Protein AF-A0A3B1BCI6-F1 (afdb_monomer_lite)

Sequence (266 aa):
MNLKKIVDLTNRVAYFSVALLAYWVFVFVVITVFDLKVFRENITQAFYMSILGIFALLGGAIILNIMLNMTRISGCMEAKESSNTATHGTKKRNIVLAIGIFPVIVALLFLGDYASSLKKKEHLVGAAEYLASENKESIKLLINYEFEETYIEKTADVLKILTQVEKKFPDIRVVVQDSVGDNNVFLFFGKWHNSKDEKIFKKEDYIFPASQEDREYLKRVFSSSYSEIKFSAHDGKYELYFPIREHGRVIVLYLTDRQRYGKLGS

Structure (mmCIF, N/CA/C/O backbone):
data_AF-A0A3B1BCI6-F1
#
_entry.id   AF-A0A3B1BCI6-F1
#
loop_
_atom_site.group_PDB
_atom_site.id
_atom_site.type_symbol
_atom_site.label_atom_id
_atom_site.label_alt_id
_atom_site.label_comp_id
_atom_site.label_asym_id
_atom_site.label_entity_id
_atom_site.label_seq_id
_atom_site.pdbx_PDB_ins_code
_atom_site.Cartn_x
_atom_site.Cartn_y
_atom_site.Cartn_z
_atom_site.occupancy
_atom_site.B_iso_or_equiv
_atom_site.auth_seq_id
_atom_site.auth_comp_id
_atom_site.auth_asym_id
_atom_site.auth_atom_id
_atom_site.pdbx_PDB_model_num
ATOM 1 N N . MET A 1 1 ? 41.553 7.122 -39.143 1.00 62.09 1 MET A N 1
ATOM 2 C CA . MET A 1 1 ? 40.238 6.449 -38.997 1.00 62.09 1 MET A CA 1
ATOM 3 C C . MET A 1 1 ? 39.433 6.690 -40.271 1.00 62.09 1 MET A C 1
ATOM 5 O O . MET A 1 1 ? 39.485 7.796 -40.783 1.00 62.09 1 MET A O 1
ATOM 9 N N . ASN A 1 2 ? 38.773 5.680 -40.848 1.00 80.81 2 ASN A N 1
ATOM 10 C CA . ASN A 1 2 ? 38.085 5.828 -42.142 1.00 80.81 2 ASN A CA 1
ATOM 11 C C . ASN A 1 2 ? 36.796 6.656 -41.965 1.00 80.81 2 ASN A C 1
ATOM 13 O O . ASN A 1 2 ? 35.900 6.207 -41.253 1.00 80.81 2 ASN A O 1
ATOM 17 N N . LEU A 1 3 ? 36.705 7.829 -42.608 1.00 72.75 3 LEU A N 1
ATOM 18 C CA . LEU A 1 3 ? 35.584 8.779 -42.496 1.00 72.75 3 LEU A CA 1
ATOM 19 C C . LEU A 1 3 ? 34.218 8.099 -42.708 1.00 72.75 3 LEU A C 1
ATOM 21 O O . LEU A 1 3 ? 33.267 8.366 -41.980 1.00 72.75 3 LEU A O 1
ATOM 25 N N . LYS A 1 4 ? 34.151 7.133 -43.636 1.00 75.44 4 LYS A N 1
ATOM 26 C CA . LYS A 1 4 ? 32.948 6.338 -43.919 1.00 75.44 4 LYS A CA 1
ATOM 27 C C . LYS A 1 4 ? 32.490 5.519 -42.707 1.00 75.44 4 LYS A C 1
ATOM 29 O O . LYS A 1 4 ? 31.305 5.491 -42.402 1.00 75.44 4 LYS A O 1
ATOM 34 N N . LYS A 1 5 ? 33.429 4.912 -41.969 1.00 79.31 5 LYS A N 1
ATOM 35 C CA . LYS A 1 5 ? 33.119 4.138 -40.752 1.00 79.31 5 LYS A CA 1
ATOM 36 C C . LYS A 1 5 ? 32.582 5.025 -39.627 1.00 79.31 5 LYS A C 1
ATOM 38 O O . LYS A 1 5 ? 31.756 4.562 -38.849 1.00 79.31 5 LYS A O 1
ATOM 43 N N . ILE A 1 6 ? 33.046 6.274 -39.541 1.00 79.81 6 ILE A N 1
ATOM 44 C CA . ILE A 1 6 ? 32.567 7.239 -38.542 1.00 79.81 6 ILE A CA 1
ATOM 45 C C . ILE A 1 6 ? 31.127 7.638 -38.862 1.00 79.81 6 ILE A C 1
ATOM 47 O O . ILE A 1 6 ? 30.270 7.529 -37.996 1.00 79.81 6 ILE A O 1
ATOM 51 N N . VAL A 1 7 ? 30.842 7.994 -40.119 1.00 79.00 7 VAL A N 1
ATOM 52 C CA . VAL A 1 7 ? 29.483 8.334 -40.575 1.00 79.00 7 VAL A CA 1
ATOM 53 C C . VAL A 1 7 ? 28.509 7.172 -40.350 1.00 79.00 7 VAL A C 1
ATOM 55 O O . VAL A 1 7 ? 27.417 7.373 -39.818 1.00 79.00 7 VAL A O 1
ATOM 58 N N . ASP A 1 8 ? 28.908 5.939 -40.673 1.00 79.00 8 ASP A N 1
ATOM 59 C CA . ASP A 1 8 ? 28.076 4.752 -40.439 1.00 79.00 8 ASP A CA 1
ATOM 60 C C . ASP A 1 8 ? 27.797 4.516 -38.945 1.00 79.00 8 ASP A C 1
ATOM 62 O O . ASP A 1 8 ? 26.679 4.150 -38.572 1.00 79.00 8 ASP A O 1
ATOM 66 N N . LEU A 1 9 ? 28.792 4.731 -38.076 1.00 81.50 9 LEU A N 1
ATOM 67 C CA . LEU A 1 9 ? 28.632 4.612 -36.626 1.00 81.50 9 LEU A CA 1
ATOM 68 C C . LEU A 1 9 ? 27.685 5.687 -36.085 1.00 81.50 9 LEU A C 1
ATOM 70 O O . LEU A 1 9 ? 26.758 5.366 -35.346 1.00 81.50 9 LEU A O 1
ATOM 74 N N . THR A 1 10 ? 27.880 6.938 -36.494 1.00 82.44 10 THR A N 1
ATOM 75 C CA . THR A 1 10 ? 27.043 8.074 -36.106 1.00 82.44 10 THR A CA 1
ATOM 76 C C . THR A 1 10 ? 25.585 7.866 -36.517 1.00 82.44 10 THR A C 1
ATOM 78 O O . THR A 1 10 ? 24.683 8.063 -35.703 1.00 82.44 10 THR A O 1
ATOM 81 N N . ASN A 1 11 ? 25.345 7.379 -37.738 1.00 81.50 11 ASN A N 1
ATOM 82 C CA . ASN A 1 11 ? 24.007 7.018 -38.204 1.00 81.50 11 ASN A CA 1
ATOM 83 C C . ASN A 1 11 ? 23.377 5.921 -37.336 1.00 81.50 11 ASN A C 1
ATOM 85 O O . ASN A 1 11 ? 22.222 6.044 -36.937 1.00 81.50 11 ASN A O 1
ATOM 89 N N . ARG A 1 12 ? 24.127 4.863 -36.996 1.00 84.06 12 ARG A N 1
ATOM 90 C CA . ARG A 1 12 ? 23.629 3.807 -36.097 1.00 84.06 12 ARG A CA 1
ATOM 91 C C . ARG A 1 12 ? 23.265 4.365 -34.728 1.00 84.06 12 ARG A C 1
ATOM 93 O O . ARG A 1 12 ? 22.172 4.074 -34.256 1.00 84.06 12 ARG A O 1
ATOM 100 N N . VAL A 1 13 ? 24.141 5.164 -34.117 1.00 85.62 13 VAL A N 1
ATOM 101 C CA . VAL A 1 13 ? 23.885 5.796 -32.812 1.00 85.62 13 VAL A CA 1
ATOM 102 C C . VAL A 1 13 ? 22.606 6.627 -32.866 1.00 85.62 13 VAL A C 1
ATOM 104 O O . VAL A 1 13 ? 21.752 6.446 -32.007 1.00 85.62 13 VAL A O 1
ATOM 107 N N . ALA A 1 14 ? 22.411 7.441 -33.908 1.00 80.88 14 ALA A N 1
ATOM 108 C CA . ALA A 1 14 ? 21.184 8.216 -34.080 1.00 80.88 14 ALA A CA 1
ATOM 109 C C . ALA A 1 14 ? 19.930 7.321 -34.143 1.00 80.88 14 ALA A C 1
ATOM 111 O O . ALA A 1 14 ? 18.968 7.565 -33.415 1.00 80.88 14 ALA A O 1
ATOM 112 N N . TYR A 1 15 ? 19.947 6.246 -34.944 1.00 83.88 15 TYR A N 1
ATOM 113 C CA . TYR A 1 15 ? 18.827 5.296 -35.008 1.00 83.88 15 TYR A CA 1
ATOM 114 C C . TYR A 1 15 ? 18.555 4.612 -33.660 1.00 83.88 15 TYR A C 1
ATOM 116 O O . TYR A 1 15 ? 17.397 4.483 -33.261 1.00 83.88 15 TYR A O 1
ATOM 124 N N . PHE A 1 16 ? 19.604 4.200 -32.941 1.00 86.88 16 PHE A N 1
ATOM 125 C CA . PHE A 1 16 ? 19.470 3.605 -31.611 1.00 86.88 16 PHE A CA 1
ATOM 126 C C . PHE A 1 16 ? 18.905 4.598 -30.592 1.00 86.88 16 PHE A C 1
ATOM 128 O O . PHE A 1 16 ? 18.028 4.217 -29.823 1.00 86.88 16 PHE A O 1
ATOM 135 N N . SER A 1 17 ? 19.341 5.861 -30.604 1.00 85.62 17 SER A N 1
ATOM 136 C CA . SER A 1 17 ? 18.819 6.907 -29.716 1.00 85.62 17 SER A CA 1
ATOM 137 C C . SER A 1 17 ? 17.330 7.170 -29.947 1.00 85.62 17 SER A C 1
ATOM 139 O O . SER A 1 17 ? 16.579 7.262 -28.979 1.00 85.62 17 SER A O 1
ATOM 141 N N . VAL A 1 18 ? 16.878 7.225 -31.207 1.00 85.81 18 VAL A N 1
ATOM 142 C CA . VAL A 1 18 ? 15.446 7.370 -31.532 1.00 85.81 18 VAL A CA 1
ATOM 143 C C . VAL A 1 18 ? 14.642 6.164 -31.039 1.00 85.81 18 VAL A C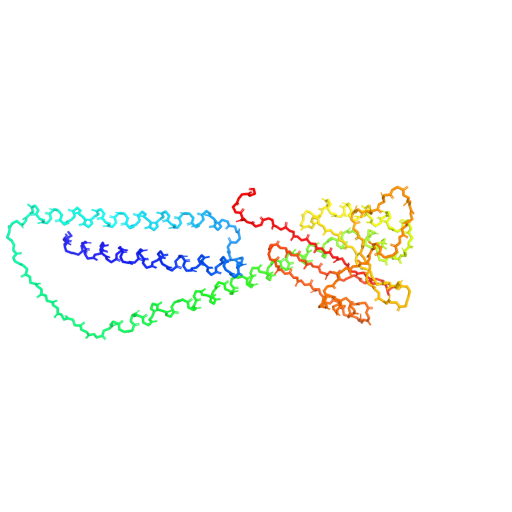 1
ATOM 145 O O . VAL A 1 18 ? 13.596 6.336 -30.416 1.00 85.81 18 VAL A O 1
ATOM 148 N N . ALA A 1 19 ? 15.132 4.943 -31.273 1.00 87.31 19 ALA A N 1
ATOM 149 C CA . ALA A 1 19 ? 14.469 3.734 -30.790 1.00 87.31 19 ALA A CA 1
ATOM 150 C C . ALA A 1 19 ? 14.403 3.692 -29.254 1.00 87.31 19 ALA A C 1
ATOM 152 O O . ALA A 1 19 ? 13.356 3.378 -28.693 1.00 87.31 19 ALA A O 1
ATOM 153 N N . LEU A 1 20 ? 15.494 4.051 -28.571 1.00 88.75 20 LEU A N 1
ATOM 154 C CA . LEU A 1 20 ? 15.559 4.110 -27.112 1.00 88.75 20 LEU A CA 1
ATOM 155 C C . LEU A 1 20 ? 14.560 5.128 -26.550 1.00 88.75 20 LEU A C 1
ATOM 157 O O . LEU A 1 20 ? 13.871 4.816 -25.583 1.00 88.75 20 LEU A O 1
ATOM 161 N N . LEU A 1 21 ? 14.421 6.296 -27.188 1.00 88.50 21 LEU A N 1
ATOM 162 C CA . LEU A 1 21 ? 13.408 7.290 -26.827 1.00 88.50 21 LEU A CA 1
ATOM 163 C C . LEU A 1 21 ? 11.993 6.717 -26.955 1.00 88.50 21 LEU A C 1
ATOM 165 O O . LEU A 1 21 ? 11.185 6.891 -26.048 1.00 88.50 21 LEU A O 1
ATOM 169 N N . ALA A 1 22 ? 11.701 5.991 -28.038 1.00 88.00 22 ALA A N 1
ATOM 170 C CA . ALA A 1 22 ? 10.397 5.358 -28.231 1.00 88.00 22 ALA A CA 1
ATOM 171 C C . ALA A 1 22 ? 10.087 4.309 -27.145 1.00 88.00 22 ALA A C 1
ATOM 173 O O . ALA A 1 22 ? 8.991 4.323 -26.581 1.00 88.00 22 ALA A O 1
ATOM 174 N N . TYR A 1 23 ? 11.049 3.443 -26.797 1.00 90.00 23 TYR A N 1
ATOM 175 C CA . TYR A 1 23 ? 10.886 2.499 -25.680 1.00 90.00 23 TYR A CA 1
ATOM 176 C C . TYR A 1 23 ? 10.713 3.214 -24.344 1.00 90.00 23 TYR A C 1
ATOM 178 O O . TYR A 1 23 ? 9.911 2.783 -23.521 1.00 90.00 23 TYR A O 1
ATOM 186 N N . TRP A 1 24 ? 11.438 4.309 -24.123 1.00 87.12 24 TRP A N 1
ATOM 187 C CA . TRP A 1 24 ? 11.336 5.071 -22.886 1.00 87.12 24 TRP A CA 1
ATOM 188 C C . TRP A 1 24 ? 9.967 5.736 -22.728 1.00 87.12 24 TRP A C 1
ATOM 190 O O . TRP A 1 24 ? 9.347 5.631 -21.672 1.00 87.12 24 TRP A O 1
ATOM 200 N N . VAL A 1 25 ? 9.449 6.349 -23.799 1.00 87.38 25 VAL A N 1
ATOM 201 C CA . VAL A 1 25 ? 8.080 6.887 -23.835 1.00 87.38 25 VAL A CA 1
ATOM 202 C C . VAL A 1 25 ? 7.066 5.777 -23.561 1.00 87.38 25 VAL A C 1
ATOM 204 O O . VAL A 1 25 ? 6.153 5.973 -22.765 1.00 87.38 25 VAL A O 1
ATOM 207 N N . PHE A 1 26 ? 7.246 4.594 -24.152 1.00 90.81 26 PHE A N 1
ATOM 208 C CA . PHE A 1 26 ? 6.383 3.448 -23.878 1.00 90.81 26 PHE A CA 1
ATOM 209 C C . PHE A 1 26 ? 6.415 3.023 -22.401 1.00 90.81 26 PHE A C 1
ATOM 211 O O . PHE A 1 26 ? 5.356 2.884 -21.794 1.00 90.81 26 PHE A O 1
ATOM 218 N N . VAL A 1 27 ? 7.603 2.871 -21.803 1.00 89.38 27 VAL A N 1
ATOM 219 C CA . VAL A 1 27 ? 7.766 2.573 -20.367 1.00 89.38 27 VAL A CA 1
ATOM 220 C C . VAL A 1 27 ? 7.025 3.602 -19.515 1.00 89.38 27 VAL A C 1
ATOM 222 O O . VAL A 1 27 ? 6.268 3.227 -18.624 1.00 89.38 27 VAL A O 1
ATOM 225 N N . PHE A 1 28 ? 7.194 4.890 -19.817 1.00 84.50 28 PHE A N 1
ATOM 226 C CA . PHE A 1 28 ? 6.538 5.975 -19.093 1.00 84.50 28 PHE A CA 1
ATOM 227 C C . PHE A 1 28 ? 5.009 5.912 -19.194 1.00 84.50 28 PHE A C 1
ATOM 229 O O . PHE A 1 28 ? 4.318 6.064 -18.185 1.00 84.50 28 PHE A O 1
ATOM 236 N N . VAL A 1 29 ? 4.472 5.644 -20.389 1.00 88.12 29 VAL A N 1
ATOM 237 C CA . VAL A 1 29 ? 3.027 5.464 -20.594 1.00 88.12 29 VAL A CA 1
ATOM 238 C C . VAL A 1 29 ? 2.514 4.270 -19.794 1.00 88.12 29 VAL A C 1
ATOM 240 O O . VAL A 1 29 ? 1.517 4.412 -19.097 1.00 88.12 29 VAL A O 1
ATOM 243 N N . VAL A 1 30 ? 3.199 3.123 -19.830 1.00 90.06 30 VAL A N 1
ATOM 244 C CA . VAL A 1 30 ? 2.803 1.929 -19.061 1.00 90.06 30 VAL A CA 1
ATOM 245 C C . VAL A 1 30 ? 2.803 2.224 -17.561 1.00 90.06 30 VAL A C 1
ATOM 247 O O . VAL A 1 30 ? 1.813 1.953 -16.890 1.00 90.06 30 VAL A O 1
ATOM 250 N N . ILE A 1 31 ? 3.867 2.838 -17.040 1.00 84.44 31 ILE A N 1
ATOM 251 C CA . ILE A 1 31 ? 3.953 3.222 -15.625 1.00 84.44 31 ILE A CA 1
ATOM 252 C C . ILE A 1 31 ? 2.805 4.162 -15.238 1.00 84.44 31 ILE A C 1
ATOM 254 O O . ILE A 1 31 ? 2.189 3.965 -14.199 1.00 84.44 31 ILE A O 1
ATOM 258 N N . THR A 1 32 ? 2.492 5.152 -16.077 1.00 82.31 32 THR A N 1
ATOM 259 C CA . THR A 1 32 ? 1.468 6.166 -15.778 1.00 82.31 32 THR A CA 1
ATOM 260 C C . THR A 1 32 ? 0.046 5.612 -15.883 1.00 82.31 32 THR A C 1
ATOM 262 O O . THR A 1 32 ? -0.791 5.911 -15.040 1.00 82.31 32 THR A O 1
ATOM 265 N N . VAL A 1 33 ? -0.245 4.808 -16.911 1.00 87.12 33 VAL A N 1
ATOM 266 C CA . VAL A 1 33 ? -1.587 4.250 -17.154 1.00 87.12 33 VAL A CA 1
ATOM 267 C C . VAL A 1 33 ? -1.942 3.187 -16.120 1.00 87.12 33 VAL A C 1
ATOM 269 O O . VAL A 1 33 ? -3.085 3.132 -15.675 1.00 87.12 33 VAL A O 1
ATOM 272 N N . PHE A 1 34 ? -0.975 2.352 -15.735 1.00 85.31 34 PHE A N 1
ATOM 273 C CA . PHE A 1 34 ? -1.186 1.279 -14.763 1.00 85.31 34 PHE A CA 1
ATOM 274 C C . PHE A 1 34 ? -0.800 1.666 -13.326 1.00 85.31 34 PHE A C 1
ATOM 276 O O . PHE A 1 34 ? -0.870 0.815 -12.446 1.00 85.31 34 PHE A O 1
ATOM 283 N N . ASP A 1 35 ? -0.396 2.920 -13.087 1.00 77.50 35 ASP A N 1
ATOM 284 C CA . ASP A 1 35 ? 0.076 3.432 -11.788 1.00 77.50 35 ASP A CA 1
ATOM 285 C C . ASP A 1 35 ? 1.148 2.535 -11.129 1.00 77.50 35 ASP A C 1
ATOM 287 O O . ASP A 1 35 ? 1.133 2.268 -9.926 1.00 77.50 35 ASP A O 1
ATOM 291 N N . LEU A 1 36 ? 2.087 2.022 -11.937 1.00 82.00 36 LEU A N 1
ATOM 292 C CA . LEU A 1 36 ? 3.114 1.096 -11.457 1.00 82.00 36 LEU A CA 1
ATOM 293 C C . LEU A 1 36 ? 4.137 1.836 -10.594 1.00 82.00 36 LEU A C 1
ATOM 295 O O . LEU A 1 36 ? 4.754 2.812 -11.019 1.00 82.00 36 LEU A O 1
ATOM 299 N N . LYS A 1 37 ? 4.415 1.319 -9.401 1.00 74.94 37 LYS A N 1
ATOM 300 C CA . LYS A 1 37 ? 5.312 1.942 -8.418 1.00 74.94 37 LYS A CA 1
ATOM 301 C C . LYS A 1 37 ? 6.741 1.421 -8.531 1.00 74.94 37 LYS A C 1
ATOM 303 O O . LYS A 1 37 ? 7.422 1.203 -7.524 1.00 74.94 37 LYS A O 1
ATOM 308 N N . VAL A 1 38 ? 7.209 1.234 -9.761 1.00 70.25 38 VAL A N 1
ATOM 309 C CA . VAL A 1 38 ? 8.591 0.840 -10.052 1.00 70.25 38 VAL A CA 1
ATOM 310 C C . VAL A 1 38 ? 9.488 2.073 -9.903 1.00 70.25 38 VAL A C 1
ATOM 312 O O . VAL A 1 38 ? 9.207 3.108 -10.495 1.00 70.25 38 VAL A O 1
ATOM 315 N N . PHE A 1 39 ? 10.572 1.965 -9.127 1.00 62.69 39 PHE A N 1
ATOM 316 C CA . PHE A 1 39 ? 11.584 3.021 -8.924 1.00 62.69 39 PHE A CA 1
ATOM 317 C C . PHE A 1 39 ? 11.176 4.232 -8.062 1.00 62.69 39 PHE A C 1
ATOM 319 O O . PHE A 1 39 ? 11.662 5.324 -8.302 1.00 62.69 39 PHE A O 1
ATOM 326 N N . ARG A 1 40 ? 10.351 4.051 -7.018 1.00 62.22 40 ARG A N 1
ATOM 327 C CA . ARG A 1 40 ? 9.818 5.105 -6.110 1.00 62.22 40 ARG A CA 1
ATOM 328 C C . ARG A 1 40 ? 10.755 6.287 -5.780 1.00 62.22 40 ARG A C 1
ATOM 330 O O . ARG A 1 40 ? 10.280 7.414 -5.678 1.00 62.22 40 ARG A O 1
ATOM 337 N N . GLU A 1 41 ? 12.051 6.049 -5.597 1.00 58.12 41 GLU A N 1
ATOM 338 C CA . GLU A 1 41 ? 13.043 7.099 -5.358 1.00 58.12 41 GLU A CA 1
ATOM 339 C C . GLU A 1 41 ? 13.688 7.541 -6.678 1.00 58.12 41 GLU A C 1
ATOM 341 O O . GLU A 1 41 ? 14.284 6.745 -7.399 1.00 58.12 41 GLU A O 1
ATOM 346 N N . ASN A 1 42 ? 13.598 8.841 -6.972 1.00 62.81 42 ASN A N 1
ATOM 347 C CA . ASN A 1 42 ? 14.242 9.504 -8.109 1.00 62.81 42 ASN A CA 1
ATOM 348 C C . ASN A 1 42 ? 13.657 9.217 -9.508 1.00 62.81 42 ASN A C 1
ATOM 350 O O . ASN A 1 42 ? 14.322 9.576 -10.475 1.00 62.81 42 ASN A O 1
ATOM 354 N N . ILE A 1 43 ? 12.429 8.683 -9.666 1.00 68.88 43 ILE A N 1
ATOM 355 C CA . ILE A 1 43 ? 11.789 8.488 -10.999 1.00 68.88 43 ILE A CA 1
ATOM 356 C C . ILE A 1 43 ? 11.886 9.750 -11.836 1.00 68.88 43 ILE A C 1
ATOM 358 O O . ILE A 1 43 ? 12.424 9.726 -12.932 1.00 68.88 43 ILE A O 1
ATOM 362 N N . THR A 1 44 ? 11.395 10.863 -11.301 1.00 67.12 44 THR A N 1
ATOM 363 C CA . THR A 1 44 ? 11.330 12.134 -12.018 1.00 67.12 44 THR A CA 1
ATOM 364 C C . THR A 1 44 ? 12.722 12.623 -12.418 1.00 67.12 44 THR A C 1
ATOM 366 O O . THR A 1 44 ? 12.923 13.091 -13.534 1.00 67.12 44 THR A O 1
ATOM 369 N N . GLN A 1 45 ? 13.715 12.464 -11.539 1.00 71.88 45 GLN A N 1
ATOM 370 C CA . GLN A 1 45 ? 15.091 12.874 -11.818 1.00 71.88 45 GLN A CA 1
ATOM 371 C C . GLN A 1 45 ? 15.767 11.949 -12.835 1.00 71.88 45 GLN A C 1
ATOM 373 O O . GLN A 1 45 ? 16.346 12.434 -13.803 1.00 71.88 45 GLN A O 1
ATOM 378 N N . ALA A 1 46 ? 15.655 10.630 -12.667 1.00 74.25 46 ALA A N 1
ATOM 379 C CA . ALA A 1 46 ? 16.158 9.636 -13.612 1.00 74.25 46 ALA A CA 1
ATOM 380 C C . ALA A 1 46 ? 15.465 9.761 -14.979 1.00 74.25 46 ALA A C 1
ATOM 382 O O . ALA A 1 46 ? 16.099 9.606 -16.022 1.00 74.25 46 ALA A O 1
ATOM 383 N N . PHE A 1 47 ? 14.181 10.115 -14.989 1.00 73.94 47 PHE A N 1
ATOM 384 C CA . PHE A 1 47 ? 13.398 10.407 -16.183 1.00 73.94 47 PHE A CA 1
ATOM 385 C C . PH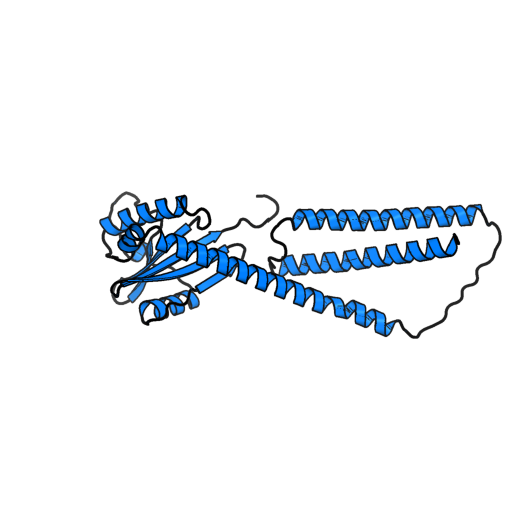E A 1 47 ? 13.932 11.638 -16.916 1.00 73.94 47 PHE A C 1
ATOM 387 O O . PHE A 1 47 ? 14.251 11.548 -18.099 1.00 73.94 47 PHE A O 1
ATOM 394 N N . TYR A 1 48 ? 14.118 12.767 -16.229 1.00 79.00 48 TYR A N 1
ATOM 395 C CA . TYR A 1 48 ? 14.680 13.956 -16.870 1.00 79.00 48 TYR A CA 1
ATOM 396 C C . TYR A 1 48 ? 16.130 13.742 -17.317 1.00 79.00 48 TYR A C 1
ATOM 398 O O . TYR A 1 48 ? 16.484 14.118 -18.432 1.00 79.00 48 TYR A O 1
ATOM 406 N N . MET A 1 49 ? 16.955 13.077 -16.504 1.00 83.38 49 MET A N 1
ATOM 407 C CA . MET A 1 49 ? 18.347 12.765 -16.846 1.00 83.38 49 MET A CA 1
ATOM 408 C C . MET A 1 49 ? 18.459 11.824 -18.049 1.00 83.38 49 MET A C 1
ATOM 410 O O . MET A 1 49 ? 19.302 12.046 -18.916 1.00 83.38 49 MET A O 1
ATOM 414 N N . SER A 1 50 ? 17.606 10.799 -18.143 1.00 83.25 50 SER A N 1
ATOM 415 C CA . SER A 1 50 ? 17.598 9.881 -19.290 1.00 83.25 50 SER A CA 1
ATOM 416 C C . SER A 1 50 ? 17.151 10.578 -20.572 1.00 83.25 50 SER A C 1
ATOM 418 O O . SER A 1 50 ? 17.810 10.422 -21.597 1.00 83.25 50 SER A O 1
ATOM 420 N N . ILE A 1 51 ? 16.109 11.414 -20.521 1.00 84.06 51 ILE A N 1
ATOM 421 C CA . ILE A 1 51 ? 15.669 12.213 -21.675 1.00 84.06 51 ILE A CA 1
ATOM 422 C C . ILE A 1 51 ? 16.776 13.166 -22.134 1.00 84.06 51 ILE A C 1
ATOM 424 O O . ILE A 1 51 ? 17.106 13.195 -23.321 1.00 84.06 51 ILE A O 1
ATOM 428 N N . LEU A 1 52 ? 17.387 13.908 -21.205 1.00 87.88 52 LEU A N 1
ATOM 429 C CA . LEU A 1 52 ? 18.501 14.809 -21.509 1.00 87.88 52 LEU A CA 1
ATOM 430 C C . LEU A 1 52 ? 19.690 14.054 -22.113 1.00 87.88 52 LEU A C 1
ATOM 432 O O . LEU A 1 52 ? 20.247 14.496 -23.116 1.00 87.88 52 LEU A O 1
ATOM 436 N N . GLY A 1 53 ? 20.046 12.894 -21.556 1.00 89.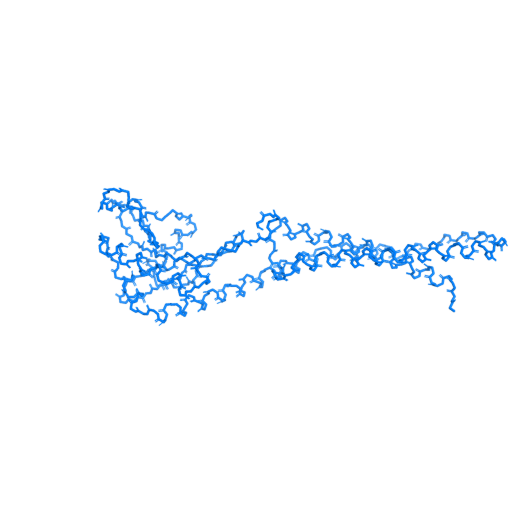00 53 GLY A N 1
ATOM 437 C CA . GLY A 1 53 ? 21.110 12.039 -22.080 1.00 89.00 53 GLY A CA 1
ATOM 438 C C . GLY A 1 53 ? 20.823 11.536 -23.498 1.00 89.00 53 GLY A C 1
ATOM 439 O O . GLY A 1 53 ? 21.700 11.591 -24.360 1.00 89.00 53 GLY A O 1
ATOM 440 N N . ILE A 1 54 ? 19.587 11.108 -23.776 1.00 88.56 54 ILE A N 1
ATOM 441 C CA . ILE A 1 54 ? 19.169 10.670 -25.115 1.00 88.56 54 ILE A CA 1
ATOM 442 C C . ILE A 1 54 ? 19.240 11.831 -26.115 1.00 88.56 54 ILE A C 1
ATOM 444 O O . ILE A 1 54 ? 19.762 11.648 -27.217 1.00 88.56 54 ILE A O 1
ATOM 448 N N . PHE A 1 55 ? 18.779 13.029 -25.740 1.00 87.81 55 PHE A N 1
ATOM 449 C CA . PHE A 1 55 ? 18.883 14.212 -26.597 1.00 87.81 55 PHE A CA 1
ATOM 450 C C . PHE A 1 55 ? 20.330 14.646 -26.833 1.00 87.81 55 PHE A C 1
ATOM 452 O O . PHE A 1 55 ? 20.670 14.996 -27.961 1.00 87.81 55 PHE A O 1
ATOM 459 N N . ALA A 1 56 ? 21.194 14.579 -25.819 1.00 91.50 56 ALA A N 1
ATOM 460 C CA . ALA A 1 56 ? 22.615 14.877 -25.970 1.00 91.50 56 ALA A CA 1
ATOM 461 C C . ALA A 1 56 ? 23.292 13.911 -26.959 1.00 91.50 56 ALA A C 1
ATOM 463 O O . ALA A 1 56 ? 24.023 14.352 -27.848 1.00 91.50 56 ALA A O 1
ATOM 464 N N . LEU A 1 57 ? 22.997 12.608 -26.863 1.00 87.62 57 LEU A N 1
ATOM 465 C CA . LEU A 1 57 ? 23.486 11.599 -27.810 1.00 87.62 57 LEU A CA 1
ATOM 466 C C . LEU A 1 57 ? 22.979 11.856 -29.233 1.00 87.62 57 LEU A C 1
ATOM 468 O O . LEU A 1 57 ? 23.765 11.828 -30.181 1.00 87.62 57 LEU A O 1
ATOM 472 N N . LEU A 1 58 ? 21.683 12.139 -29.385 1.00 87.50 58 LEU A N 1
ATOM 473 C CA . LEU A 1 58 ? 21.069 12.420 -30.680 1.00 87.50 58 LEU A CA 1
ATOM 474 C C . LEU A 1 58 ? 21.653 13.693 -31.313 1.00 87.50 58 LEU A C 1
ATOM 476 O O . LEU A 1 58 ? 22.033 13.680 -32.482 1.00 87.50 58 LEU A O 1
ATOM 480 N N . GLY A 1 59 ? 21.775 14.771 -30.538 1.00 86.19 59 GLY A N 1
ATOM 481 C CA . GLY A 1 59 ? 22.347 16.041 -30.980 1.00 86.19 59 GLY A CA 1
ATOM 482 C C . GLY A 1 59 ? 23.812 15.901 -31.388 1.00 86.19 59 GLY A C 1
ATOM 483 O O . GLY A 1 59 ? 24.182 16.315 -32.485 1.00 86.19 59 GLY A O 1
ATOM 484 N N . GLY A 1 60 ? 24.629 15.239 -30.563 1.00 87.12 60 GLY A N 1
ATOM 485 C CA . GLY A 1 60 ? 26.025 14.945 -30.893 1.00 87.12 60 GLY A CA 1
ATOM 486 C C . GLY A 1 60 ? 26.155 14.105 -32.164 1.00 87.12 60 GLY A C 1
ATOM 487 O O . GLY A 1 60 ? 26.985 14.406 -33.023 1.00 87.12 60 GLY A O 1
ATOM 488 N N . ALA A 1 61 ? 25.290 13.101 -32.337 1.00 85.69 61 ALA A N 1
ATOM 489 C CA . ALA A 1 61 ? 25.265 12.302 -33.553 1.00 85.69 61 ALA A CA 1
ATOM 490 C C . ALA A 1 61 ? 24.888 13.143 -34.785 1.00 85.69 61 ALA A C 1
ATOM 492 O O . ALA A 1 61 ? 25.572 13.079 -35.803 1.00 85.69 61 ALA A O 1
ATOM 493 N N . ILE A 1 62 ? 23.855 13.983 -34.706 1.00 86.06 62 ILE A N 1
ATOM 494 C CA . ILE A 1 62 ? 23.436 14.846 -35.821 1.00 86.06 62 ILE A CA 1
ATOM 495 C C . ILE A 1 62 ? 24.542 15.837 -36.205 1.00 86.06 62 ILE A C 1
ATOM 497 O O . ILE A 1 62 ? 24.874 15.941 -37.385 1.00 86.06 62 ILE A O 1
ATOM 501 N N . ILE A 1 63 ? 25.149 16.518 -35.227 1.00 87.75 63 ILE A N 1
ATOM 502 C CA . ILE A 1 63 ? 26.231 17.488 -35.465 1.00 87.75 63 ILE A CA 1
ATOM 503 C C . ILE A 1 63 ? 27.416 16.809 -36.153 1.00 87.75 63 ILE A C 1
ATOM 505 O O . ILE A 1 63 ? 27.909 17.311 -37.163 1.00 87.75 63 ILE A O 1
ATOM 509 N N . LEU A 1 64 ? 27.845 15.643 -35.656 1.00 82.38 64 LEU A N 1
ATOM 510 C CA . LEU A 1 64 ? 28.923 14.873 -36.278 1.00 82.38 64 LEU A CA 1
ATOM 511 C C . LEU A 1 64 ? 28.565 14.452 -37.705 1.00 82.38 64 LEU A C 1
ATOM 513 O O . LEU A 1 64 ? 29.409 14.538 -38.592 1.00 82.38 64 LEU A O 1
ATOM 517 N N . ASN A 1 65 ? 27.323 14.032 -37.947 1.00 81.44 65 ASN A N 1
ATOM 518 C CA . ASN A 1 65 ? 26.871 13.624 -39.273 1.00 81.44 65 ASN A CA 1
ATOM 519 C C . ASN A 1 65 ? 26.907 14.796 -40.265 1.00 81.44 65 ASN A C 1
ATOM 521 O O . ASN A 1 65 ? 27.433 14.657 -41.366 1.00 81.44 65 ASN A O 1
ATOM 525 N N . ILE A 1 66 ? 26.422 15.970 -39.849 1.00 82.81 66 ILE A N 1
ATOM 526 C CA . ILE A 1 66 ? 26.451 17.203 -40.647 1.00 82.81 66 ILE A CA 1
ATOM 527 C C . ILE A 1 66 ? 27.896 17.632 -40.922 1.00 82.81 66 ILE A C 1
ATOM 529 O O . ILE A 1 66 ? 28.249 17.876 -42.075 1.00 82.81 66 ILE A O 1
ATOM 533 N N . MET A 1 67 ? 28.743 17.687 -39.889 1.00 81.88 67 MET A N 1
ATOM 534 C CA . MET A 1 67 ? 30.143 18.099 -40.010 1.00 81.88 67 MET A CA 1
ATOM 535 C C . MET A 1 67 ? 30.902 17.186 -40.975 1.00 81.88 67 MET A C 1
ATOM 537 O O . MET A 1 67 ? 31.535 17.669 -41.907 1.00 81.88 67 MET A O 1
ATOM 541 N N . LEU A 1 68 ? 30.780 15.867 -40.809 1.00 75.00 68 LEU A N 1
ATOM 542 C CA . LEU A 1 68 ? 31.449 14.888 -41.667 1.00 75.00 68 LEU A CA 1
ATOM 543 C C . LEU A 1 68 ? 30.907 14.911 -43.102 1.00 75.00 68 LEU A C 1
ATOM 545 O O . LEU A 1 68 ? 31.678 14.699 -44.039 1.00 75.00 68 LEU A O 1
ATOM 549 N N . ASN A 1 69 ? 29.613 15.190 -43.289 1.00 73.69 69 ASN A N 1
ATOM 550 C CA . ASN A 1 69 ? 29.025 15.355 -44.615 1.00 73.69 69 ASN A CA 1
ATOM 551 C C . ASN A 1 69 ? 29.560 16.619 -45.311 1.00 73.69 69 ASN A C 1
ATOM 553 O O . ASN A 1 69 ? 29.983 16.546 -46.461 1.00 73.69 69 ASN A O 1
ATOM 557 N N . MET A 1 70 ? 29.648 17.753 -44.605 1.00 72.94 70 MET A N 1
ATOM 558 C CA . MET A 1 70 ? 30.237 18.988 -45.139 1.00 72.94 70 MET A CA 1
ATOM 559 C C . MET A 1 70 ? 31.732 18.841 -45.443 1.00 72.94 70 MET A C 1
ATOM 561 O O . MET A 1 70 ? 32.154 19.227 -46.527 1.00 72.94 70 MET A O 1
ATOM 565 N N . THR A 1 71 ? 32.521 18.222 -44.556 1.00 71.44 71 THR A N 1
ATOM 566 C CA . THR A 1 71 ? 33.953 17.948 -44.792 1.00 71.44 71 THR A CA 1
ATOM 567 C C . THR A 1 71 ? 34.173 17.039 -46.004 1.00 71.44 71 THR A C 1
ATOM 569 O O . THR A 1 71 ? 35.159 17.175 -46.727 1.00 71.44 71 THR A O 1
ATOM 572 N N . ARG A 1 72 ? 33.242 16.112 -46.257 1.00 65.19 72 ARG A N 1
ATOM 573 C CA . ARG A 1 72 ? 33.264 15.258 -47.447 1.00 65.19 72 ARG A CA 1
ATOM 574 C C . ARG A 1 72 ? 32.921 16.038 -48.719 1.00 65.19 72 ARG A C 1
ATOM 576 O O . ARG A 1 72 ? 33.599 15.850 -49.722 1.00 65.19 72 ARG A O 1
ATOM 583 N N . ILE A 1 73 ? 31.916 16.916 -48.673 1.00 59.53 73 ILE A N 1
ATOM 584 C CA . ILE A 1 73 ? 31.523 17.774 -49.805 1.00 59.53 73 ILE A CA 1
ATOM 585 C C . ILE A 1 73 ? 32.633 18.787 -50.133 1.00 59.53 73 ILE A C 1
ATOM 587 O O . ILE A 1 73 ? 32.941 18.991 -51.302 1.00 59.53 73 ILE A O 1
ATOM 591 N N . SER A 1 74 ? 33.298 19.361 -49.125 1.00 59.59 74 SER A N 1
ATOM 592 C CA . SER A 1 74 ? 34.423 20.288 -49.320 1.00 59.59 74 SER A CA 1
ATOM 593 C C . SER A 1 74 ? 35.701 19.606 -49.821 1.00 59.59 74 SER A C 1
ATOM 595 O O . SER A 1 74 ? 36.571 20.271 -50.369 1.00 59.59 74 SER A O 1
ATOM 597 N N . GLY A 1 75 ? 35.835 18.292 -49.604 1.00 57.31 75 GLY A N 1
ATOM 598 C CA . GLY A 1 75 ? 36.992 17.498 -50.027 1.00 57.31 75 GLY A CA 1
ATOM 599 C C . GLY A 1 75 ? 36.836 16.796 -51.381 1.00 57.31 75 GLY A C 1
ATOM 600 O O . GLY A 1 75 ? 37.833 16.338 -51.931 1.00 57.31 75 GLY A O 1
ATOM 601 N N . CYS A 1 76 ? 35.619 16.691 -51.923 1.00 50.31 76 CYS A N 1
ATOM 602 C CA . CYS A 1 76 ? 35.342 16.011 -53.190 1.00 50.31 76 CYS A CA 1
ATOM 603 C C . CYS A 1 76 ? 34.223 16.726 -53.969 1.00 50.31 76 CYS A C 1
ATOM 605 O O . CYS A 1 76 ? 33.078 16.272 -53.988 1.00 50.31 76 CYS A O 1
ATOM 607 N N . MET A 1 77 ? 34.561 17.787 -54.708 1.00 52.22 77 MET A N 1
ATOM 608 C CA . MET A 1 77 ? 34.074 17.813 -56.090 1.00 52.22 77 MET A CA 1
ATOM 609 C C . MET A 1 77 ? 34.765 16.633 -56.791 1.00 52.22 77 MET A C 1
ATOM 611 O O . MET A 1 77 ? 35.978 16.517 -56.698 1.00 52.22 77 MET A O 1
ATOM 615 N N . GLU A 1 78 ? 33.982 15.756 -57.421 1.00 49.12 78 GLU A N 1
ATOM 616 C CA . GLU A 1 78 ? 34.374 14.471 -58.040 1.00 49.12 78 GLU A CA 1
ATOM 617 C C . GLU A 1 78 ? 34.452 13.242 -57.113 1.00 49.12 78 GLU A C 1
ATOM 619 O O . GLU A 1 78 ? 35.485 12.895 -56.553 1.00 49.12 78 GLU A O 1
ATOM 624 N N . ALA A 1 79 ? 33.344 12.499 -57.031 1.00 42.44 79 ALA A N 1
ATOM 625 C CA . ALA A 1 79 ? 33.289 11.103 -57.486 1.00 42.44 79 ALA A CA 1
ATOM 626 C C . ALA A 1 79 ? 31.848 10.584 -57.368 1.00 42.44 79 ALA A C 1
ATOM 628 O O . ALA A 1 79 ? 31.232 10.624 -56.303 1.00 42.44 79 ALA A O 1
ATOM 629 N N . LYS A 1 80 ? 31.330 10.127 -58.511 1.00 42.03 80 LYS A N 1
ATOM 630 C CA . LYS A 1 80 ? 29.955 9.695 -58.783 1.00 42.03 80 LYS A CA 1
ATOM 631 C C . LYS A 1 80 ? 29.347 8.752 -57.744 1.00 42.03 80 LYS A C 1
ATOM 633 O O . LYS A 1 80 ? 30.002 7.869 -57.190 1.00 42.03 80 LYS A O 1
ATOM 638 N N . GLU A 1 81 ? 28.032 8.911 -57.613 1.00 49.12 81 GLU A N 1
ATOM 639 C CA . GLU A 1 81 ? 27.107 7.938 -57.051 1.00 49.12 81 GLU A CA 1
ATOM 640 C C . GLU A 1 81 ? 27.386 6.520 -57.555 1.00 49.12 81 GLU A C 1
ATOM 642 O O . GLU A 1 81 ? 27.577 6.266 -58.743 1.00 49.12 81 GLU A O 1
ATOM 647 N N . SER A 1 82 ? 27.322 5.578 -56.626 1.00 34.50 82 SER A N 1
ATOM 648 C CA . SER A 1 82 ? 26.945 4.203 -56.926 1.00 34.50 82 SER A CA 1
ATOM 649 C C . SER A 1 82 ? 25.944 3.787 -55.861 1.00 34.50 82 SER A C 1
ATOM 651 O O . SER A 1 82 ? 26.286 3.436 -54.729 1.00 34.50 82 SER A O 1
ATOM 653 N N . SER A 1 83 ? 24.673 3.907 -56.233 1.00 46.09 83 SER A N 1
ATOM 654 C CA . SER A 1 83 ? 23.585 3.169 -55.623 1.00 46.09 83 SER A CA 1
ATOM 655 C C . SER A 1 83 ? 23.875 1.680 -55.796 1.00 46.09 83 SER A C 1
ATOM 657 O O . SER A 1 83 ? 24.048 1.187 -56.903 1.00 46.09 83 SER A O 1
ATOM 659 N N . ASN A 1 84 ? 23.943 0.958 -54.682 1.00 33.75 84 ASN A N 1
ATOM 660 C CA . ASN A 1 84 ? 23.809 -0.492 -54.679 1.00 33.75 84 ASN A CA 1
ATOM 661 C C . ASN A 1 84 ? 22.747 -0.853 -53.647 1.00 33.75 84 ASN A C 1
ATOM 663 O O . ASN A 1 84 ? 22.994 -0.946 -52.444 1.00 33.75 84 ASN A O 1
ATOM 667 N N . THR A 1 85 ? 21.531 -1.020 -54.151 1.00 45.25 85 THR A N 1
ATOM 668 C CA . THR A 1 85 ? 20.424 -1.704 -53.496 1.00 45.25 85 THR A CA 1
ATOM 669 C C . THR A 1 85 ? 20.557 -3.209 -53.724 1.00 45.25 85 THR A C 1
ATOM 671 O O . THR A 1 85 ? 20.290 -3.686 -54.817 1.00 45.25 85 THR A O 1
ATOM 674 N N . ALA A 1 86 ? 20.945 -3.955 -52.685 1.00 36.75 86 ALA A N 1
ATOM 675 C CA . ALA A 1 86 ? 20.541 -5.342 -52.386 1.00 36.75 86 ALA A CA 1
ATOM 676 C C . ALA A 1 86 ? 21.281 -5.773 -51.102 1.00 36.75 86 ALA A C 1
ATOM 678 O O . ALA A 1 86 ? 22.485 -5.598 -50.986 1.00 36.75 86 ALA A O 1
ATOM 679 N N . THR A 1 87 ? 20.638 -6.294 -50.059 1.00 36.97 87 THR A N 1
ATOM 680 C CA . THR A 1 87 ? 19.991 -7.609 -50.072 1.00 36.97 87 THR A CA 1
ATOM 681 C C . THR A 1 87 ? 18.904 -7.708 -48.992 1.00 36.97 87 THR A C 1
ATOM 683 O O . THR A 1 87 ? 19.075 -7.325 -47.833 1.00 36.97 87 THR A O 1
ATOM 686 N N . HIS A 1 88 ? 17.756 -8.246 -49.403 1.00 51.81 88 HIS A N 1
ATOM 687 C CA . HIS A 1 88 ? 16.703 -8.776 -48.544 1.00 51.81 88 HIS A CA 1
ATOM 688 C C . HIS A 1 88 ? 17.185 -10.088 -47.903 1.00 51.81 88 HIS A C 1
ATOM 690 O O . HIS A 1 88 ? 17.693 -10.952 -48.606 1.00 51.81 88 HIS A O 1
ATOM 696 N N . GLY A 1 89 ? 17.003 -10.264 -46.589 1.00 49.50 89 GLY A N 1
ATOM 697 C CA . GLY A 1 89 ? 17.249 -11.569 -45.955 1.00 49.50 89 GLY A CA 1
ATOM 698 C C . GLY A 1 89 ? 17.174 -11.632 -44.427 1.00 49.50 89 GLY A C 1
ATOM 699 O O . GLY A 1 89 ? 16.848 -12.678 -43.884 1.00 49.50 89 GLY A O 1
ATOM 700 N N . THR A 1 90 ? 17.393 -10.528 -43.705 1.00 52.50 90 THR A N 1
ATOM 701 C CA . THR A 1 90 ? 17.429 -10.540 -42.219 1.00 52.50 90 THR A CA 1
ATOM 702 C C . THR A 1 90 ? 16.502 -9.522 -41.542 1.00 52.50 90 THR A C 1
ATOM 704 O O . THR A 1 90 ? 16.373 -9.526 -40.317 1.00 52.50 90 THR A O 1
ATOM 707 N N . LYS A 1 91 ? 15.774 -8.695 -42.314 1.00 58.34 91 LYS A N 1
ATOM 708 C CA . LYS A 1 91 ? 14.881 -7.642 -41.782 1.00 58.34 91 LYS A CA 1
ATOM 709 C C . LYS A 1 91 ? 13.732 -8.179 -40.917 1.00 58.34 91 LYS A C 1
ATOM 711 O O . LYS A 1 91 ? 13.436 -7.575 -39.893 1.00 58.34 91 LYS A O 1
ATOM 716 N N . LYS A 1 92 ? 13.112 -9.314 -41.272 1.00 62.12 92 LYS A N 1
ATOM 717 C CA . LYS A 1 92 ? 11.957 -9.844 -40.517 1.00 62.12 92 LYS A CA 1
ATOM 718 C C . LYS A 1 92 ? 12.336 -10.281 -39.096 1.00 62.12 92 LYS A C 1
ATOM 720 O O . LYS A 1 92 ? 11.625 -9.940 -38.161 1.00 62.12 92 LYS A O 1
ATOM 725 N N . ARG A 1 93 ? 13.481 -10.954 -38.916 1.00 69.75 93 ARG A N 1
ATOM 726 C CA . ARG A 1 93 ? 13.937 -11.422 -37.593 1.00 69.75 93 ARG A CA 1
ATOM 727 C C . ARG A 1 93 ? 14.243 -10.262 -36.646 1.00 69.75 93 ARG A C 1
ATOM 729 O O . ARG A 1 93 ? 13.830 -10.306 -35.497 1.00 69.75 93 ARG A O 1
ATOM 736 N N . ASN A 1 94 ? 14.910 -9.215 -37.134 1.00 71.62 94 ASN A N 1
ATOM 737 C CA . ASN A 1 94 ? 15.262 -8.060 -36.303 1.00 71.62 94 ASN A CA 1
ATOM 738 C C . ASN A 1 94 ? 14.032 -7.218 -35.921 1.00 71.62 94 ASN A C 1
ATOM 740 O O . ASN A 1 94 ? 13.987 -6.689 -34.817 1.00 71.62 94 ASN A O 1
ATOM 744 N N . ILE A 1 95 ? 13.019 -7.136 -36.795 1.00 76.25 95 ILE A N 1
ATOM 745 C CA . ILE A 1 95 ? 11.741 -6.475 -36.483 1.00 76.25 95 ILE A CA 1
ATOM 746 C C . ILE A 1 95 ? 10.963 -7.266 -35.424 1.00 76.25 95 ILE A C 1
ATOM 748 O O . ILE A 1 95 ? 10.472 -6.677 -34.468 1.00 76.25 95 ILE A O 1
ATOM 752 N N . VAL A 1 96 ? 10.896 -8.597 -35.549 1.00 79.19 96 VAL A N 1
ATOM 753 C CA . VAL A 1 96 ? 10.251 -9.460 -34.542 1.00 79.19 96 VAL A CA 1
ATOM 754 C C . VAL A 1 96 ? 10.942 -9.331 -33.184 1.00 79.19 96 VAL A C 1
ATOM 756 O O . VAL A 1 96 ? 10.266 -9.216 -32.168 1.00 79.19 96 VAL A O 1
ATOM 759 N N . LEU A 1 97 ? 12.277 -9.288 -33.163 1.00 81.56 97 LEU A N 1
ATOM 760 C CA . LEU A 1 97 ? 13.049 -9.119 -31.930 1.00 81.56 97 LEU A CA 1
ATOM 761 C C . LEU A 1 97 ? 12.812 -7.749 -31.284 1.00 81.56 97 LEU A C 1
ATOM 763 O O . LEU A 1 97 ? 12.667 -7.677 -30.071 1.00 81.56 97 LEU A O 1
ATOM 767 N N . ALA A 1 98 ? 12.714 -6.682 -32.083 1.00 80.94 98 ALA A N 1
ATOM 768 C CA . ALA A 1 98 ? 12.362 -5.357 -31.579 1.00 80.94 98 ALA A CA 1
ATOM 769 C C . ALA A 1 98 ? 10.944 -5.342 -30.978 1.00 80.94 98 ALA A C 1
ATOM 771 O O . ALA A 1 98 ? 10.748 -4.910 -29.850 1.00 80.94 98 ALA A O 1
ATOM 772 N N . ILE A 1 99 ? 9.949 -5.893 -31.676 1.00 84.31 99 ILE A N 1
ATOM 773 C CA . ILE A 1 99 ? 8.568 -5.931 -31.168 1.00 84.31 99 ILE A CA 1
ATOM 774 C C . ILE A 1 99 ? 8.459 -6.803 -29.904 1.00 84.31 99 ILE A C 1
ATOM 776 O O . ILE A 1 99 ? 7.752 -6.441 -28.965 1.00 84.31 99 ILE A O 1
ATOM 780 N N . GLY A 1 100 ? 9.200 -7.912 -29.836 1.00 87.81 100 GLY A N 1
ATOM 781 C CA . GLY A 1 100 ? 9.212 -8.814 -28.682 1.00 87.81 100 GLY A CA 1
ATOM 782 C C . GLY A 1 100 ? 9.726 -8.182 -27.383 1.00 87.81 100 GLY A C 1
ATOM 783 O O . GLY A 1 100 ? 9.405 -8.679 -26.306 1.00 87.81 100 GLY A O 1
ATOM 784 N N . ILE A 1 101 ? 10.466 -7.071 -27.453 1.00 90.75 101 ILE A N 1
ATOM 785 C CA . ILE A 1 101 ? 10.955 -6.357 -26.264 1.00 90.75 101 ILE A CA 1
ATOM 786 C C . ILE A 1 101 ? 9.802 -5.685 -25.502 1.00 90.75 101 ILE A C 1
ATOM 788 O O . ILE A 1 101 ? 9.853 -5.620 -24.276 1.00 90.75 101 ILE A O 1
ATOM 792 N N . PHE A 1 102 ? 8.742 -5.232 -26.183 1.00 91.56 102 PHE A N 1
ATOM 793 C CA . PHE A 1 102 ? 7.636 -4.516 -25.535 1.00 91.56 102 PHE A CA 1
ATOM 794 C C . PHE A 1 102 ? 6.928 -5.360 -24.454 1.00 91.56 102 PHE A C 1
ATOM 796 O O . PHE A 1 102 ? 6.876 -4.906 -23.310 1.00 91.56 102 PHE A O 1
ATOM 803 N N . PRO A 1 103 ? 6.449 -6.594 -24.731 1.00 93.75 103 PRO A N 1
ATOM 804 C CA . PRO A 1 103 ? 5.873 -7.455 -23.694 1.00 93.75 103 PRO A CA 1
ATOM 805 C C . PRO A 1 103 ? 6.841 -7.782 -22.555 1.00 93.75 103 PRO A C 1
ATOM 807 O O . PRO A 1 103 ? 6.426 -7.852 -21.402 1.00 93.75 103 PRO A O 1
ATOM 810 N N . VAL A 1 104 ? 8.131 -7.959 -22.859 1.00 94.06 104 VAL A N 1
ATOM 811 C CA . VAL A 1 104 ? 9.156 -8.256 -21.846 1.00 94.06 104 VAL A CA 1
ATOM 812 C C . VAL A 1 104 ? 9.324 -7.081 -20.887 1.00 94.06 104 VAL A C 1
ATOM 814 O O . VAL A 1 104 ? 9.345 -7.280 -19.675 1.00 94.06 104 VAL A O 1
ATOM 817 N N . ILE A 1 105 ? 9.388 -5.855 -21.411 1.00 92.75 105 ILE A N 1
ATOM 818 C CA . ILE A 1 105 ? 9.425 -4.634 -20.600 1.00 92.75 105 ILE A CA 1
ATOM 819 C C . ILE A 1 105 ? 8.193 -4.558 -19.699 1.00 92.75 105 ILE A C 1
ATOM 821 O O . ILE A 1 105 ? 8.337 -4.329 -18.502 1.00 92.75 105 ILE A O 1
ATOM 825 N N . VAL A 1 106 ? 6.995 -4.779 -20.251 1.00 93.56 106 VAL A N 1
ATOM 826 C CA . VAL A 1 106 ? 5.753 -4.770 -19.464 1.00 93.56 106 VAL A CA 1
ATOM 827 C C . VAL A 1 106 ? 5.841 -5.791 -18.330 1.00 93.56 106 VAL A C 1
ATOM 829 O O . VAL A 1 106 ? 5.658 -5.425 -17.173 1.00 93.56 106 VAL A O 1
ATOM 832 N N . ALA A 1 107 ? 6.202 -7.040 -18.627 1.00 94.31 107 ALA A N 1
ATOM 833 C CA . ALA A 1 107 ? 6.341 -8.083 -17.613 1.00 94.31 107 ALA A CA 1
ATOM 834 C C . ALA A 1 107 ? 7.334 -7.692 -16.504 1.00 94.31 107 ALA A C 1
ATOM 836 O O . ALA A 1 107 ? 7.031 -7.857 -15.323 1.00 94.31 107 ALA A O 1
ATOM 837 N N . LEU A 1 108 ? 8.489 -7.120 -16.863 1.00 92.81 108 LEU A N 1
ATOM 838 C CA . LEU A 1 108 ? 9.486 -6.647 -15.898 1.00 92.81 108 LEU A CA 1
ATOM 839 C C . LEU A 1 108 ? 8.966 -5.503 -15.021 1.00 92.81 108 LEU A C 1
ATOM 841 O O . LEU A 1 108 ? 9.246 -5.488 -13.824 1.00 92.81 108 LEU A O 1
ATOM 845 N N . LEU A 1 109 ? 8.199 -4.567 -15.585 1.00 91.06 109 LEU A N 1
ATOM 846 C CA . LEU A 1 109 ? 7.605 -3.468 -14.823 1.00 91.06 109 LEU A CA 1
ATOM 847 C C . LEU A 1 109 ? 6.582 -3.984 -13.804 1.00 91.06 109 LEU A C 1
ATOM 849 O O . LEU A 1 109 ? 6.648 -3.610 -12.636 1.00 91.06 109 LEU A O 1
ATOM 853 N N . PHE A 1 110 ? 5.691 -4.890 -14.209 1.00 91.56 110 PHE A N 1
ATOM 854 C CA . PHE A 1 110 ? 4.719 -5.500 -13.296 1.00 91.56 110 PHE A CA 1
ATOM 855 C C . PHE A 1 110 ? 5.395 -6.338 -12.200 1.00 91.56 110 PHE A C 1
ATOM 857 O O . PHE A 1 110 ? 5.005 -6.262 -11.036 1.00 91.56 110 PHE A O 1
ATOM 864 N N . LEU A 1 111 ? 6.449 -7.090 -12.536 1.00 91.31 111 LEU A N 1
ATOM 865 C CA . LEU A 1 111 ? 7.254 -7.813 -11.545 1.00 91.31 111 LEU A CA 1
ATOM 866 C C . LEU A 1 111 ? 7.931 -6.853 -10.555 1.00 91.31 111 LEU A C 1
ATOM 868 O O . LEU A 1 111 ? 7.946 -7.116 -9.352 1.00 91.31 111 LEU A O 1
ATOM 872 N N . GLY A 1 112 ? 8.467 -5.733 -11.047 1.00 88.56 112 GLY A N 1
ATOM 873 C CA . GLY A 1 112 ? 9.089 -4.705 -10.216 1.00 88.56 112 GLY A CA 1
ATOM 874 C C . GLY A 1 112 ? 8.103 -4.021 -9.266 1.00 88.56 112 GLY A C 1
ATOM 875 O O . GLY A 1 112 ? 8.439 -3.783 -8.102 1.00 88.56 112 GLY A O 1
ATOM 876 N N . ASP A 1 113 ? 6.883 -3.745 -9.728 1.00 86.88 113 ASP A N 1
ATOM 877 C CA . ASP A 1 113 ? 5.801 -3.202 -8.902 1.00 86.88 113 ASP A CA 1
ATOM 878 C C . ASP A 1 113 ? 5.376 -4.197 -7.815 1.00 86.88 113 ASP A C 1
ATOM 880 O O . ASP A 1 113 ? 5.375 -3.858 -6.629 1.00 86.88 113 ASP A O 1
ATOM 884 N N . TYR A 1 114 ? 5.137 -5.456 -8.193 1.00 87.69 114 TYR A N 1
ATOM 885 C CA . TYR A 1 114 ? 4.780 -6.521 -7.257 1.00 87.69 114 TYR A CA 1
ATOM 886 C C . TYR A 1 114 ? 5.837 -6.702 -6.159 1.00 87.69 114 TYR A C 1
ATOM 888 O O . TYR A 1 114 ? 5.512 -6.708 -4.969 1.00 87.69 114 TYR A O 1
ATOM 896 N N . ALA A 1 115 ? 7.117 -6.779 -6.537 1.00 88.75 115 ALA A N 1
ATOM 897 C CA . ALA A 1 115 ? 8.219 -6.900 -5.585 1.00 88.75 115 ALA A CA 1
ATOM 898 C C . ALA A 1 115 ? 8.308 -5.681 -4.649 1.00 88.75 115 ALA A C 1
ATOM 900 O O . ALA A 1 115 ? 8.521 -5.826 -3.442 1.00 88.75 115 ALA A O 1
ATOM 901 N N . SER A 1 116 ? 8.089 -4.476 -5.183 1.00 86.00 116 SER A N 1
ATOM 902 C CA . SER A 1 116 ? 8.075 -3.234 -4.400 1.00 86.00 116 SER A CA 1
ATOM 903 C C . SER A 1 116 ? 6.905 -3.185 -3.413 1.00 86.00 116 SER A C 1
ATOM 905 O O . SER A 1 116 ? 7.071 -2.743 -2.273 1.00 86.00 116 SER A O 1
ATOM 907 N N . SER A 1 117 ? 5.729 -3.663 -3.825 1.00 86.12 117 SER A N 1
ATOM 908 C CA . SER A 1 117 ? 4.537 -3.767 -2.984 1.00 86.12 117 SER A CA 1
ATOM 909 C C . SER A 1 117 ? 4.741 -4.773 -1.849 1.00 86.12 117 SER A C 1
ATOM 911 O O . SER A 1 117 ? 4.455 -4.458 -0.693 1.00 86.12 117 SER A O 1
ATOM 913 N N . LEU A 1 118 ? 5.340 -5.933 -2.142 1.00 88.62 118 LEU A N 1
ATOM 914 C CA . LEU A 1 118 ? 5.639 -6.958 -1.140 1.00 88.62 118 LEU A CA 1
ATOM 915 C C . LEU A 1 118 ? 6.629 -6.451 -0.085 1.00 88.62 118 LEU A C 1
ATOM 917 O O . LEU A 1 118 ? 6.377 -6.581 1.112 1.00 88.62 118 LEU A O 1
ATOM 921 N N . LYS A 1 119 ? 7.706 -5.788 -0.517 1.00 89.44 119 LYS A N 1
ATOM 922 C CA . LYS A 1 119 ? 8.669 -5.171 0.401 1.00 89.44 119 LYS A CA 1
ATOM 923 C C . LYS A 1 119 ? 8.011 -4.092 1.268 1.00 89.44 119 LYS A C 1
ATOM 925 O O . LYS A 1 119 ? 8.277 -3.996 2.464 1.00 89.44 119 LYS A O 1
ATOM 930 N N . LYS A 1 120 ? 7.117 -3.277 0.692 1.00 88.00 120 LYS A N 1
ATOM 931 C CA . LYS A 1 120 ? 6.356 -2.277 1.457 1.00 88.00 120 LYS A CA 1
ATOM 932 C C . LYS A 1 120 ? 5.422 -2.938 2.474 1.00 88.00 120 LYS A C 1
ATOM 934 O O . LYS A 1 120 ? 5.376 -2.462 3.605 1.00 88.00 120 LYS A O 1
ATOM 939 N N . LYS A 1 121 ? 4.727 -4.019 2.100 1.00 92.00 121 LYS A N 1
ATOM 940 C CA . LYS A 1 121 ? 3.903 -4.822 3.013 1.00 92.00 121 LYS A CA 1
ATOM 941 C C . LYS A 1 121 ? 4.730 -5.291 4.205 1.00 92.00 121 LYS A C 1
ATOM 943 O O . LYS A 1 121 ? 4.347 -5.006 5.329 1.00 92.00 121 LYS A O 1
ATOM 948 N N . GLU A 1 122 ? 5.865 -5.943 3.964 1.00 93.56 122 GLU A N 1
ATOM 949 C CA . GLU A 1 122 ? 6.753 -6.452 5.018 1.00 93.56 122 GLU A CA 1
ATOM 950 C C . GLU A 1 122 ? 7.192 -5.339 5.980 1.00 93.56 122 GLU A C 1
ATOM 952 O O . GLU A 1 122 ? 7.058 -5.468 7.195 1.00 93.56 122 GLU A O 1
ATOM 957 N N . HIS A 1 123 ? 7.611 -4.188 5.447 1.00 90.50 123 HIS A N 1
ATOM 958 C CA . HIS A 1 123 ? 7.995 -3.042 6.272 1.00 90.50 123 HIS A CA 1
ATOM 959 C C . HIS A 1 123 ? 6.849 -2.457 7.110 1.00 90.50 123 HIS A C 1
ATOM 961 O O . HIS A 1 123 ? 7.099 -1.993 8.223 1.00 90.50 123 HIS A O 1
ATOM 967 N N . LEU A 1 124 ? 5.619 -2.418 6.584 1.00 92.62 124 LEU A N 1
ATOM 968 C CA . LEU A 1 124 ? 4.460 -1.938 7.342 1.00 92.62 124 LEU A CA 1
ATOM 969 C C . LEU A 1 124 ? 4.005 -2.969 8.378 1.00 92.62 124 LEU A C 1
ATOM 971 O O . LEU A 1 124 ? 3.691 -2.590 9.498 1.00 92.62 124 LEU A O 1
ATOM 975 N N . VAL A 1 125 ? 4.024 -4.259 8.042 1.00 94.88 125 VAL A N 1
ATOM 976 C CA . VAL A 1 125 ? 3.726 -5.337 8.994 1.00 94.88 125 VAL A CA 1
ATOM 977 C C . VAL A 1 125 ? 4.696 -5.290 10.170 1.00 94.88 125 VAL A C 1
ATOM 979 O O . VAL A 1 125 ? 4.245 -5.188 11.305 1.00 94.88 125 VAL A O 1
ATOM 982 N N . GLY A 1 126 ? 6.006 -5.231 9.915 1.00 94.06 126 GLY A N 1
ATOM 983 C CA . GLY A 1 126 ? 6.995 -5.138 10.991 1.00 94.06 126 GLY A CA 1
ATOM 984 C C . GLY A 1 126 ? 6.848 -3.871 11.845 1.00 94.06 126 GLY A C 1
ATOM 985 O O . GLY A 1 126 ? 7.078 -3.905 13.050 1.00 94.06 126 GLY A O 1
ATOM 986 N N . ALA A 1 127 ? 6.413 -2.749 11.256 1.00 92.44 127 ALA A N 1
ATOM 987 C CA . ALA A 1 127 ? 6.107 -1.538 12.021 1.00 92.44 127 ALA A CA 1
ATOM 988 C C . ALA A 1 127 ? 4.854 -1.702 12.900 1.00 92.44 127 ALA A C 1
ATOM 990 O O . ALA A 1 127 ? 4.841 -1.236 14.035 1.00 92.44 127 ALA A O 1
ATOM 991 N N . ALA A 1 128 ? 3.817 -2.378 12.398 1.00 93.75 128 ALA A N 1
ATOM 992 C CA . ALA A 1 128 ? 2.606 -2.674 13.160 1.00 93.75 128 ALA A CA 1
ATOM 993 C C . ALA A 1 128 ? 2.887 -3.635 14.327 1.00 93.75 128 ALA A C 1
ATOM 995 O O . ALA A 1 128 ? 2.428 -3.395 15.442 1.00 93.75 128 ALA A O 1
ATOM 996 N N . GLU A 1 129 ? 3.691 -4.674 14.088 1.00 94.06 129 GLU A N 1
ATOM 997 C CA . GLU A 1 129 ? 4.147 -5.613 15.118 1.00 94.06 129 GLU A CA 1
ATOM 998 C C . GLU A 1 129 ? 4.951 -4.899 16.206 1.00 94.06 129 GLU A C 1
ATOM 1000 O O . GLU A 1 129 ? 4.652 -5.051 17.391 1.00 94.06 129 GLU A O 1
ATOM 1005 N N . TYR A 1 130 ? 5.920 -4.066 15.811 1.00 92.25 130 TYR A N 1
ATOM 1006 C CA . TYR A 1 130 ? 6.706 -3.264 16.746 1.00 92.25 130 TYR A CA 1
ATOM 1007 C C . TYR A 1 130 ? 5.809 -2.346 17.586 1.00 92.25 130 TYR A C 1
ATOM 1009 O O . TYR A 1 130 ? 5.875 -2.386 18.815 1.00 92.25 130 TYR A O 1
ATOM 1017 N N . LEU A 1 131 ? 4.904 -1.602 16.938 1.00 92.19 131 LEU A N 1
ATOM 1018 C CA . LEU A 1 131 ? 3.949 -0.713 17.600 1.00 92.19 131 LEU A CA 1
ATOM 1019 C C . LEU A 1 131 ? 3.097 -1.459 18.631 1.00 92.19 131 LEU A C 1
ATOM 1021 O O . LEU A 1 131 ? 2.946 -0.975 19.753 1.00 92.19 131 LEU A O 1
ATOM 1025 N N . ALA A 1 132 ? 2.576 -2.638 18.282 1.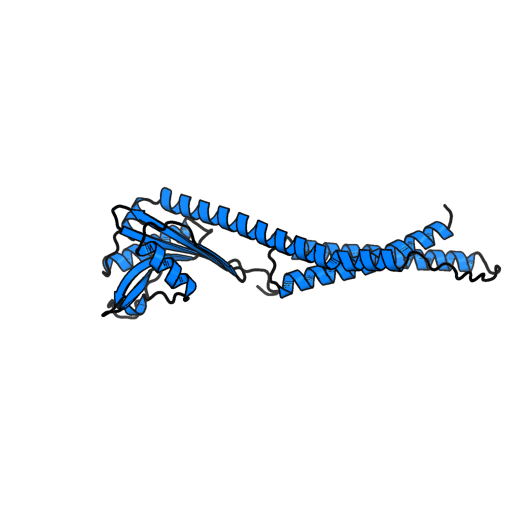00 92.19 132 ALA A N 1
ATOM 1026 C CA . ALA A 1 132 ? 1.779 -3.446 19.198 1.00 92.19 132 ALA A CA 1
ATOM 1027 C C . ALA A 1 132 ? 2.615 -4.007 20.363 1.00 92.19 132 ALA A C 1
ATOM 1029 O O . ALA A 1 132 ? 2.158 -4.010 21.505 1.00 92.19 132 ALA A O 1
ATOM 1030 N N . SER A 1 133 ? 3.846 -4.451 20.091 1.00 92.12 133 SER A N 1
ATOM 1031 C CA . SER A 1 133 ? 4.720 -5.064 21.098 1.00 92.12 133 SER A CA 1
ATOM 1032 C C . SER A 1 133 ? 5.295 -4.074 22.112 1.00 92.12 133 SER A C 1
ATOM 1034 O O . SER A 1 133 ? 5.471 -4.443 23.273 1.00 92.12 133 SER A O 1
ATOM 1036 N N . GLU A 1 134 ? 5.559 -2.835 21.693 1.00 92.88 134 GLU A N 1
ATOM 1037 C CA . GLU A 1 134 ? 6.172 -1.803 22.532 1.00 92.88 134 GLU A CA 1
ATOM 1038 C C . GLU A 1 134 ? 5.120 -1.082 23.389 1.00 92.88 134 GLU A C 1
ATOM 1040 O O . GLU A 1 134 ? 5.394 -0.652 24.505 1.00 92.88 134 GLU A O 1
ATOM 1045 N N . ASN A 1 135 ? 3.875 -1.008 22.908 1.00 92.56 135 ASN A N 1
ATOM 1046 C CA . ASN A 1 135 ? 2.794 -0.259 23.552 1.00 92.56 135 ASN A CA 1
ATOM 1047 C C . ASN A 1 135 ? 1.741 -1.182 24.189 1.00 92.56 135 ASN A C 1
ATOM 1049 O O . ASN A 1 135 ? 0.540 -0.943 24.055 1.00 92.56 135 ASN A O 1
ATOM 1053 N N . LYS A 1 136 ? 2.167 -2.244 24.887 1.00 92.38 136 LYS A N 1
ATOM 1054 C CA . LYS A 1 136 ? 1.264 -3.289 25.421 1.00 92.38 136 LYS A CA 1
ATOM 1055 C C . LYS A 1 136 ? 0.110 -2.744 26.258 1.00 92.38 136 LYS A C 1
ATOM 1057 O O . LYS A 1 136 ? -1.025 -3.157 26.059 1.00 92.38 136 LYS A O 1
ATOM 1062 N N . GLU A 1 137 ? 0.371 -1.793 27.154 1.00 91.94 137 GLU A N 1
ATOM 1063 C CA . GLU A 1 137 ? -0.682 -1.193 27.990 1.00 91.94 137 GLU A CA 1
ATOM 1064 C C . GLU A 1 137 ? -1.699 -0.404 27.155 1.00 91.94 137 GLU A C 1
ATOM 1066 O O . GLU A 1 137 ? -2.905 -0.489 27.390 1.00 91.94 137 GLU A O 1
ATOM 1071 N N . SER A 1 138 ? -1.235 0.309 26.125 1.00 92.62 138 SER A N 1
ATOM 1072 C CA . SER A 1 138 ? -2.113 0.986 25.172 1.00 92.62 138 SER A CA 1
ATOM 1073 C C . SER A 1 138 ? -2.963 -0.016 24.397 1.00 92.62 138 SER A C 1
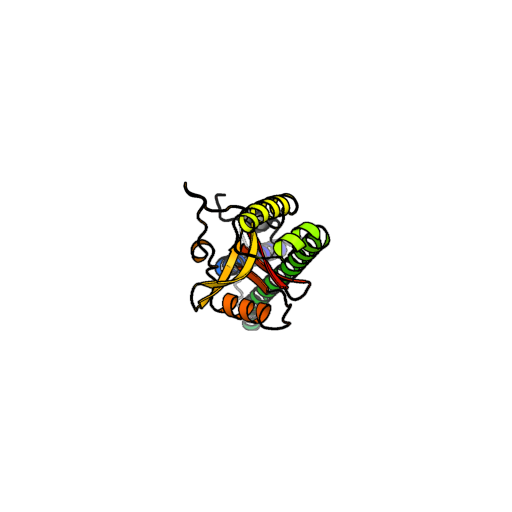ATOM 1075 O O . SER A 1 138 ? -4.175 0.148 24.327 1.00 92.62 138 SER A O 1
ATOM 1077 N N . ILE A 1 139 ? -2.363 -1.086 23.867 1.00 93.75 139 ILE A N 1
ATOM 1078 C CA . ILE A 1 139 ? -3.095 -2.142 23.151 1.00 93.75 139 ILE A CA 1
ATOM 1079 C C . ILE A 1 139 ? -4.117 -2.830 24.062 1.00 93.75 139 ILE A C 1
ATOM 1081 O O . ILE A 1 139 ? -5.251 -3.063 23.646 1.00 93.75 139 ILE A O 1
ATOM 1085 N N . LYS A 1 140 ? -3.761 -3.083 25.322 1.00 93.44 140 LYS A N 1
ATOM 1086 C CA . LYS A 1 140 ? -4.657 -3.657 26.329 1.00 93.44 140 LYS A CA 1
ATOM 1087 C C . LYS A 1 140 ? -5.845 -2.745 26.639 1.00 93.44 140 LYS A C 1
ATOM 1089 O O . LYS A 1 140 ? -6.941 -3.236 26.894 1.00 93.44 140 LYS A O 1
ATOM 1094 N N . LEU A 1 141 ? -5.669 -1.426 26.609 1.00 93.94 141 LEU A N 1
ATOM 1095 C CA . LEU A 1 141 ? -6.790 -0.491 26.720 1.00 93.94 141 LEU A CA 1
ATOM 1096 C C . LEU A 1 141 ? -7.728 -0.626 25.515 1.00 93.94 141 LEU A C 1
ATOM 1098 O O . LEU A 1 141 ? -8.934 -0.762 25.695 1.00 93.94 141 LEU A O 1
ATOM 1102 N N . LEU A 1 142 ? -7.166 -0.657 24.304 1.00 95.19 142 LEU A N 1
ATOM 1103 C CA . LEU A 1 142 ? -7.931 -0.762 23.057 1.00 95.19 142 LEU A CA 1
ATOM 1104 C C . LEU A 1 142 ? -8.689 -2.092 22.940 1.00 95.19 142 LEU A C 1
ATOM 1106 O O . LEU A 1 142 ? -9.787 -2.129 22.395 1.00 95.19 142 LEU A O 1
ATOM 1110 N N . ILE A 1 143 ? -8.125 -3.194 23.445 1.00 94.75 143 ILE A N 1
ATOM 1111 C CA . ILE A 1 143 ? -8.763 -4.512 23.343 1.00 94.75 143 ILE A CA 1
ATOM 1112 C C . ILE A 1 143 ? -9.940 -4.686 24.306 1.00 94.75 143 ILE A C 1
ATOM 1114 O O . ILE A 1 143 ? -10.853 -5.476 24.052 1.00 94.75 143 ILE A O 1
ATOM 1118 N N . ASN A 1 144 ? -9.944 -3.933 25.408 1.00 93.94 144 ASN A N 1
ATOM 1119 C CA . ASN A 1 144 ? -11.014 -3.949 26.396 1.00 93.94 144 ASN A CA 1
ATOM 1120 C C . ASN A 1 144 ? -12.149 -3.004 25.989 1.00 93.94 144 ASN A C 1
ATOM 1122 O O . ASN A 1 144 ? -12.541 -2.114 26.736 1.00 93.94 144 ASN A O 1
ATOM 1126 N N . TYR A 1 145 ? -12.655 -3.221 24.776 1.00 94.94 145 TYR A N 1
ATOM 1127 C CA . TYR A 1 145 ? -13.718 -2.433 24.179 1.00 94.94 145 TYR A CA 1
ATOM 1128 C C . TYR A 1 145 ? -15.045 -2.569 24.925 1.00 94.94 145 TYR A C 1
ATOM 1130 O O . TYR A 1 145 ? -15.555 -3.678 25.088 1.00 94.94 145 TYR A O 1
ATOM 1138 N N . GLU A 1 146 ? -15.609 -1.417 25.285 1.00 93.81 146 GLU A N 1
ATOM 1139 C CA . GLU A 1 146 ? -17.000 -1.213 25.686 1.00 93.81 146 GLU A CA 1
ATOM 1140 C C . GLU A 1 146 ? -17.463 0.122 25.080 1.00 93.81 146 GLU A C 1
ATOM 1142 O O . GLU A 1 146 ? -16.688 1.079 25.025 1.00 93.81 146 GLU A O 1
ATOM 1147 N N . PHE A 1 147 ? -18.696 0.204 24.565 1.00 93.12 147 PHE A N 1
ATOM 1148 C CA . PHE A 1 147 ? -19.202 1.444 23.957 1.00 93.12 147 PHE A CA 1
ATOM 1149 C C . PHE A 1 147 ? -19.618 2.453 25.037 1.00 93.12 147 PHE A C 1
ATOM 1151 O O . PHE A 1 147 ? -20.800 2.698 25.263 1.00 93.12 147 PHE A O 1
ATOM 1158 N N . GLU A 1 148 ? -18.626 3.029 25.708 1.00 92.69 148 GLU A N 1
ATOM 1159 C CA . GLU A 1 148 ? -18.788 4.067 26.722 1.00 92.69 148 GLU A CA 1
ATOM 1160 C C . GLU A 1 148 ? -17.991 5.320 26.350 1.00 92.69 148 GLU A C 1
ATOM 1162 O O . GLU A 1 148 ? -16.951 5.243 25.692 1.00 92.69 148 GLU A O 1
ATOM 1167 N N . GLU A 1 149 ? -18.432 6.481 26.836 1.00 89.75 149 GLU A N 1
ATOM 1168 C CA . GLU A 1 149 ? -17.708 7.751 26.683 1.00 89.75 149 GLU A CA 1
ATOM 1169 C C . GLU A 1 149 ? -16.244 7.625 27.128 1.00 89.75 149 GLU A C 1
ATOM 1171 O O . GLU A 1 149 ? -15.336 8.038 26.407 1.00 89.75 149 GLU A O 1
ATOM 1176 N N . THR A 1 150 ? -16.003 6.963 28.263 1.00 91.88 150 THR A N 1
ATOM 1177 C CA . THR A 1 150 ? -14.650 6.789 28.805 1.00 91.88 150 THR A CA 1
ATOM 1178 C C . THR A 1 150 ? -13.745 5.985 27.872 1.00 91.88 150 THR A C 1
ATOM 1180 O O . THR A 1 150 ? -12.559 6.299 27.748 1.00 91.88 150 THR A O 1
ATOM 1183 N N . TYR A 1 151 ? -14.286 4.969 27.192 1.00 93.50 151 TYR A N 1
ATOM 1184 C CA . TYR A 1 151 ? -13.542 4.186 26.212 1.00 93.50 151 TYR A CA 1
ATOM 1185 C C . TYR A 1 151 ? -13.234 5.021 24.970 1.00 93.50 151 TYR A C 1
ATOM 1187 O O . TYR A 1 151 ? -12.100 5.002 24.491 1.00 93.50 151 TYR A O 1
ATOM 1195 N N . ILE A 1 152 ? -14.218 5.766 24.458 1.00 93.00 152 ILE A N 1
ATOM 1196 C CA . ILE A 1 152 ? -14.080 6.592 23.252 1.00 93.00 152 ILE A CA 1
ATOM 1197 C C . ILE A 1 152 ? -13.003 7.664 23.455 1.00 93.00 152 ILE A C 1
ATOM 1199 O O . ILE A 1 152 ? -12.104 7.792 22.621 1.00 93.00 152 ILE A O 1
ATOM 1203 N N . GLU A 1 153 ? -13.057 8.390 24.575 1.00 91.44 153 GLU A N 1
ATOM 1204 C CA . GLU A 1 153 ? -12.086 9.436 24.910 1.00 91.44 153 GLU A CA 1
ATOM 1205 C C . GLU A 1 153 ? -10.674 8.848 25.081 1.00 91.44 153 GLU A C 1
ATOM 1207 O O . GLU A 1 153 ? -9.736 9.269 24.399 1.00 91.44 153 GLU A O 1
ATOM 1212 N N . LYS A 1 154 ? -10.520 7.797 25.903 1.00 93.56 154 LYS A N 1
ATOM 1213 C CA . LYS A 1 154 ? -9.211 7.155 26.124 1.00 93.56 154 LYS A CA 1
ATOM 1214 C C . LYS A 1 154 ? -8.635 6.541 24.850 1.00 93.56 154 LYS A C 1
ATOM 1216 O O . LYS A 1 154 ? -7.428 6.607 24.627 1.00 93.56 154 LYS A O 1
ATOM 1221 N N . THR A 1 155 ? -9.479 5.947 24.009 1.00 94.81 155 THR A N 1
ATOM 1222 C CA . THR A 1 155 ? -9.063 5.392 22.717 1.00 94.81 155 THR A CA 1
ATOM 1223 C C . THR A 1 155 ? -8.545 6.492 21.801 1.00 94.81 155 THR A C 1
ATOM 1225 O O . THR A 1 155 ? -7.482 6.328 21.204 1.00 94.81 155 THR A O 1
ATOM 1228 N N . ALA A 1 156 ? -9.235 7.632 21.719 1.00 93.62 156 ALA A N 1
ATOM 1229 C CA . ALA A 1 156 ? -8.777 8.763 20.919 1.00 93.62 156 ALA A CA 1
ATOM 1230 C C . ALA A 1 156 ? -7.405 9.278 21.390 1.00 93.62 156 ALA A C 1
ATOM 1232 O O . ALA A 1 156 ? -6.516 9.480 20.558 1.00 93.62 156 ALA A O 1
ATOM 1233 N N . ASP A 1 157 ? -7.199 9.406 22.703 1.00 93.31 157 ASP A N 1
ATOM 1234 C CA . ASP A 1 157 ? -5.920 9.825 23.287 1.00 93.31 157 ASP A CA 1
ATOM 1235 C C . ASP A 1 157 ? -4.789 8.833 22.995 1.00 93.31 157 ASP A C 1
ATOM 1237 O O . ASP A 1 157 ? -3.713 9.226 22.532 1.00 93.31 157 ASP A O 1
ATOM 1241 N N . VAL A 1 158 ? -5.041 7.535 23.188 1.00 94.44 158 VAL A N 1
ATOM 1242 C CA . VAL A 1 158 ? -4.078 6.475 22.865 1.00 94.44 158 VAL A CA 1
ATOM 1243 C C . VAL A 1 158 ? -3.708 6.517 21.383 1.00 94.44 158 VAL A C 1
ATOM 1245 O O . VAL A 1 158 ? -2.526 6.546 21.040 1.00 94.44 158 VAL A O 1
ATOM 1248 N N . LEU A 1 159 ? -4.693 6.577 20.486 1.00 94.19 159 LEU A N 1
ATOM 1249 C CA . LEU A 1 159 ? -4.448 6.603 19.042 1.00 94.19 159 LEU A CA 1
ATOM 1250 C C . LEU A 1 159 ? -3.723 7.875 18.603 1.00 94.19 159 LEU A C 1
ATOM 1252 O O . LEU A 1 159 ? -2.877 7.826 17.704 1.00 94.19 159 LEU A O 1
ATOM 1256 N N . LYS A 1 160 ? -3.998 9.008 19.257 1.00 92.25 160 LYS A N 1
ATOM 1257 C CA . LYS A 1 160 ? -3.273 10.261 19.042 1.00 92.25 160 LYS A CA 1
ATOM 1258 C C . LYS A 1 160 ? -1.799 10.113 19.404 1.00 92.25 160 LYS A C 1
ATOM 1260 O O . LYS A 1 160 ? -0.964 10.538 18.611 1.00 92.25 160 LYS A O 1
ATOM 1265 N N . ILE A 1 161 ? -1.474 9.486 20.535 1.00 90.44 161 ILE A N 1
ATOM 1266 C CA . ILE A 1 161 ? -0.085 9.224 20.945 1.00 90.44 161 ILE A CA 1
ATOM 1267 C C . ILE A 1 161 ? 0.591 8.254 19.970 1.00 90.44 161 ILE A C 1
ATOM 1269 O O . ILE A 1 161 ? 1.655 8.572 19.440 1.00 90.44 161 ILE A O 1
ATOM 1273 N N . LEU A 1 162 ? -0.041 7.117 19.663 1.00 90.75 162 LEU A N 1
ATOM 1274 C CA . LEU A 1 162 ? 0.524 6.101 18.764 1.00 90.75 162 LEU A CA 1
ATOM 1275 C C . LEU A 1 162 ? 0.844 6.672 17.374 1.00 90.75 162 LEU A C 1
ATOM 1277 O O . LEU A 1 162 ? 1.903 6.389 16.817 1.00 90.75 162 LEU A O 1
ATOM 1281 N N . THR A 1 163 ? -0.021 7.548 16.854 1.00 88.62 163 THR A N 1
ATOM 1282 C CA . THR A 1 163 ? 0.193 8.245 15.573 1.00 88.62 163 THR A CA 1
ATOM 1283 C C . THR A 1 163 ? 1.406 9.192 15.610 1.00 88.62 163 THR A C 1
ATOM 1285 O O . THR A 1 163 ? 2.030 9.439 14.581 1.00 88.62 163 THR A O 1
ATOM 1288 N N . GLN A 1 164 ? 1.748 9.760 16.774 1.00 86.00 164 GLN A N 1
ATOM 1289 C CA . GLN A 1 164 ? 2.918 10.640 16.926 1.00 86.00 164 GLN A CA 1
ATOM 1290 C C . GLN A 1 164 ? 4.223 9.854 17.075 1.00 86.00 164 GLN A C 1
ATOM 1292 O O . GLN A 1 164 ? 5.271 10.312 16.614 1.00 86.00 164 GLN A O 1
ATOM 1297 N N . VAL A 1 165 ? 4.161 8.683 17.714 1.00 84.31 165 VAL A N 1
ATOM 1298 C CA . VAL A 1 165 ? 5.325 7.816 17.936 1.00 84.31 165 VAL A CA 1
ATOM 1299 C C . VAL A 1 165 ? 5.721 7.094 16.647 1.00 84.31 165 VAL A C 1
ATOM 1301 O O . VAL A 1 165 ? 6.905 7.043 16.317 1.00 84.31 165 VAL A O 1
ATOM 1304 N N . GLU A 1 166 ? 4.753 6.598 15.873 1.00 82.50 166 GLU A N 1
ATOM 1305 C CA . GLU A 1 166 ? 5.014 5.887 14.620 1.00 82.50 166 GLU A CA 1
ATOM 1306 C C . GLU A 1 166 ? 4.627 6.728 13.398 1.00 82.50 166 GLU A C 1
ATOM 1308 O O . GLU A 1 166 ? 3.517 6.661 12.867 1.00 82.50 166 GLU A O 1
ATOM 1313 N N . LYS A 1 167 ? 5.597 7.507 12.905 1.00 81.00 167 LYS A N 1
ATOM 1314 C CA . LYS A 1 167 ? 5.424 8.390 11.740 1.00 81.00 167 LYS A CA 1
ATOM 1315 C C . LYS A 1 167 ? 5.032 7.649 10.458 1.00 81.00 167 LYS A C 1
ATOM 1317 O O . LYS A 1 167 ? 4.534 8.290 9.533 1.00 81.00 167 LYS A O 1
ATOM 1322 N N . LYS A 1 168 ? 5.258 6.330 10.368 1.00 83.06 168 LYS A N 1
ATOM 1323 C CA . LYS A 1 168 ? 4.834 5.519 9.214 1.00 83.06 168 LYS A CA 1
ATOM 1324 C C . LYS A 1 168 ? 3.316 5.398 9.099 1.00 83.06 168 LYS A C 1
ATOM 1326 O O . LYS A 1 168 ? 2.836 5.131 8.001 1.00 83.06 168 LYS A O 1
ATOM 1331 N N . PHE A 1 169 ? 2.575 5.598 10.190 1.00 85.94 169 PHE A N 1
ATOM 1332 C CA . PHE A 1 169 ? 1.118 5.493 10.217 1.00 85.94 169 PHE A CA 1
ATOM 1333 C C . PHE A 1 169 ? 0.485 6.825 10.636 1.00 85.94 169 PHE A C 1
ATOM 1335 O O . PHE A 1 169 ? 0.117 7.002 11.795 1.00 85.94 169 PHE A O 1
ATOM 1342 N N . PRO A 1 170 ? 0.321 7.784 9.705 1.00 84.19 170 PRO A N 1
ATOM 1343 C CA . PRO A 1 170 ? -0.320 9.076 9.987 1.00 84.19 170 PRO A CA 1
ATOM 1344 C C . PRO A 1 170 ? -1.796 8.977 10.422 1.00 84.19 170 PRO A C 1
ATOM 1346 O O . PRO A 1 170 ? -2.358 9.946 10.957 1.00 84.19 170 PRO A O 1
ATOM 1349 N N . ASP A 1 171 ? -2.437 7.838 10.163 1.00 89.00 171 ASP A N 1
ATOM 1350 C CA . ASP A 1 171 ? -3.784 7.518 10.620 1.00 89.00 171 ASP A CA 1
ATOM 1351 C C . ASP A 1 171 ? -3.831 6.069 11.118 1.00 89.00 171 ASP A C 1
ATOM 1353 O O . ASP A 1 171 ? -3.685 5.119 10.340 1.00 89.00 171 ASP A O 1
ATOM 1357 N N . ILE A 1 172 ? -4.021 5.939 12.430 1.00 93.69 172 ILE A N 1
ATOM 1358 C CA . ILE A 1 172 ? -4.227 4.688 13.156 1.00 93.69 172 ILE A CA 1
ATOM 1359 C C . ILE A 1 172 ? -5.661 4.704 13.669 1.00 93.69 172 ILE A C 1
ATOM 1361 O O . ILE A 1 172 ? -6.078 5.636 14.364 1.00 93.69 172 ILE A O 1
ATOM 1365 N N . ARG A 1 173 ? -6.405 3.654 13.343 1.00 95.25 173 ARG A N 1
ATOM 1366 C CA . ARG A 1 173 ? -7.761 3.420 13.827 1.00 95.25 173 ARG A CA 1
ATOM 1367 C C . ARG A 1 173 ? -7.879 2.043 14.449 1.00 95.25 173 ARG A C 1
ATOM 1369 O O . ARG A 1 173 ? -7.125 1.133 14.118 1.00 95.25 173 ARG A O 1
ATOM 1376 N N . VAL A 1 174 ? -8.855 1.886 15.327 1.00 96.88 174 VAL A N 1
ATOM 1377 C CA . VAL A 1 174 ? -9.222 0.599 15.921 1.00 96.88 174 VAL A CA 1
ATOM 1378 C C . VAL A 1 174 ? -10.585 0.216 15.399 1.00 96.88 174 VAL A C 1
ATOM 1380 O O . VAL A 1 174 ? -11.514 1.011 15.494 1.00 96.88 174 VAL A O 1
ATOM 1383 N N . VAL A 1 175 ? -10.694 -0.989 14.857 1.00 97.25 175 VAL A N 1
ATOM 1384 C CA . VAL A 1 175 ? -11.952 -1.584 14.423 1.00 97.25 175 VAL A CA 1
ATOM 1385 C C . VAL A 1 175 ? -12.345 -2.677 15.408 1.00 97.25 175 VAL A C 1
ATOM 1387 O O . VAL A 1 175 ? -11.522 -3.522 15.768 1.00 97.25 175 VAL A O 1
ATOM 1390 N N . VAL A 1 176 ? -13.608 -2.659 15.820 1.00 96.50 176 VAL A N 1
ATOM 1391 C CA . VAL A 1 176 ? -14.234 -3.632 16.726 1.00 96.50 176 VAL A CA 1
ATOM 1392 C C . VAL A 1 176 ? -15.518 -4.164 16.099 1.00 96.50 176 VAL A C 1
ATOM 1394 O O . VAL A 1 176 ? -16.100 -3.518 15.225 1.00 96.50 176 VAL A O 1
ATOM 1397 N N . GLN A 1 177 ? -15.973 -5.330 16.549 1.00 94.88 177 GLN A N 1
ATOM 1398 C CA . GLN A 1 177 ? -17.304 -5.834 16.223 1.00 94.88 177 GLN A CA 1
ATOM 1399 C C . GLN A 1 177 ? -18.299 -5.423 17.312 1.00 94.88 177 GLN A C 1
ATOM 1401 O O . GLN A 1 177 ? -18.002 -5.556 18.497 1.00 94.88 177 GLN A O 1
ATOM 1406 N N . ASP A 1 178 ? -19.480 -4.964 16.902 1.00 94.94 178 ASP A N 1
ATOM 1407 C CA . ASP A 1 178 ? -20.595 -4.634 17.794 1.00 94.94 178 ASP A CA 1
ATOM 1408 C C . ASP A 1 178 ? -21.937 -4.812 17.052 1.00 94.94 178 ASP A C 1
ATOM 1410 O O . ASP A 1 178 ? -21.975 -5.187 15.877 1.00 94.94 178 ASP A O 1
ATOM 1414 N N . SER A 1 179 ? -23.051 -4.542 17.723 1.00 92.31 179 SER A N 1
ATOM 1415 C CA . SER A 1 179 ? -24.398 -4.541 17.163 1.00 92.31 179 SER A CA 1
ATOM 1416 C C . SER A 1 179 ? -25.087 -3.186 17.338 1.00 92.31 179 SER A C 1
ATOM 1418 O O . SER A 1 179 ? -25.045 -2.579 18.416 1.00 92.31 179 SER A O 1
ATOM 1420 N N . VAL A 1 180 ? -25.774 -2.744 16.282 1.00 90.69 180 VAL A N 1
ATOM 1421 C CA . VAL A 1 180 ? -26.681 -1.585 16.286 1.00 90.69 180 VAL A CA 1
ATOM 1422 C C . VAL A 1 180 ? -28.075 -2.083 15.918 1.00 90.69 180 VAL A C 1
ATOM 1424 O O . VAL A 1 180 ? -28.316 -2.496 14.780 1.00 90.69 180 VAL A O 1
ATOM 1427 N N . GLY A 1 181 ? -28.978 -2.107 16.902 1.00 87.69 181 GLY A N 1
ATOM 1428 C CA . GLY A 1 181 ? -30.215 -2.885 16.804 1.00 87.69 181 GLY A CA 1
ATOM 1429 C C . GLY A 1 181 ? -29.897 -4.367 16.582 1.00 87.69 181 GLY A C 1
ATOM 1430 O O . GLY A 1 181 ? -29.021 -4.915 17.246 1.00 87.69 181 GLY A O 1
ATOM 1431 N N . ASP A 1 182 ? -30.543 -4.983 15.592 1.00 88.62 182 ASP A N 1
ATOM 1432 C CA . ASP A 1 182 ? -30.334 -6.396 15.229 1.00 88.62 182 ASP A CA 1
ATOM 1433 C C . ASP A 1 182 ? -29.173 -6.619 14.239 1.00 88.62 182 ASP A C 1
ATOM 1435 O O . ASP A 1 182 ? -28.889 -7.746 13.825 1.00 88.62 182 ASP A O 1
ATOM 1439 N N . ASN A 1 183 ? -28.491 -5.549 13.821 1.00 88.88 183 ASN A N 1
ATOM 1440 C CA . ASN A 1 183 ? -27.452 -5.629 12.803 1.00 88.88 183 ASN A CA 1
ATOM 1441 C C . ASN A 1 183 ? -26.064 -5.743 13.434 1.00 88.88 183 ASN A C 1
ATOM 1443 O O . ASN A 1 183 ? -25.600 -4.820 14.101 1.00 88.88 183 ASN A O 1
ATOM 1447 N N . ASN A 1 184 ? -25.360 -6.836 13.129 1.00 91.69 184 ASN A N 1
ATOM 1448 C CA . ASN A 1 184 ? -23.926 -6.956 13.392 1.00 91.69 184 ASN A CA 1
ATOM 1449 C C . ASN A 1 184 ? -23.151 -5.997 12.482 1.00 91.69 184 ASN A C 1
ATOM 1451 O O . ASN A 1 184 ? -23.162 -6.136 11.253 1.00 91.69 184 ASN A O 1
ATOM 1455 N N . VAL A 1 185 ? -22.457 -5.047 13.095 1.00 94.62 185 VAL A N 1
ATOM 1456 C CA . VAL A 1 185 ? -21.675 -4.016 12.422 1.00 94.62 185 VAL A CA 1
ATOM 1457 C C . VAL A 1 185 ? -20.236 -4.018 12.927 1.00 94.62 185 VAL A C 1
ATOM 1459 O O . VAL A 1 185 ? -19.887 -4.649 13.925 1.00 94.62 185 VAL A O 1
ATOM 1462 N N . PHE A 1 186 ? -19.383 -3.304 12.206 1.00 96.56 186 PHE A N 1
ATOM 1463 C CA . PHE A 1 186 ? -18.048 -2.975 12.678 1.00 96.56 186 PHE A CA 1
ATOM 1464 C C . PHE A 1 186 ? -18.036 -1.503 13.034 1.00 96.56 186 PHE A C 1
ATOM 1466 O O . PHE A 1 186 ? -18.524 -0.691 12.247 1.00 96.56 186 PHE A O 1
ATOM 1473 N N . LEU A 1 187 ? -17.493 -1.166 14.196 1.00 95.88 187 LEU A N 1
ATOM 1474 C CA . LEU A 1 187 ? -17.282 0.220 14.592 1.00 95.88 187 LEU A CA 1
ATOM 1475 C C . LEU A 1 187 ? -15.803 0.559 14.453 1.00 95.88 187 LEU A C 1
ATOM 1477 O O . LEU A 1 187 ? -14.957 -0.313 14.652 1.00 95.88 187 LEU A O 1
ATOM 1481 N N . PHE A 1 188 ? -15.488 1.806 14.111 1.00 94.94 188 PHE A N 1
ATOM 1482 C CA . PHE A 1 188 ? -14.116 2.297 14.083 1.00 94.94 188 PHE A CA 1
ATOM 1483 C C . PHE A 1 188 ? -13.932 3.504 14.997 1.00 94.94 188 PHE A C 1
ATOM 1485 O O . PHE A 1 188 ? -14.748 4.419 15.012 1.00 94.94 188 PHE A O 1
ATOM 1492 N N . PHE A 1 189 ? -12.803 3.540 15.694 1.00 95.00 189 PHE A N 1
ATOM 1493 C CA . PHE A 1 189 ? -12.377 4.660 16.526 1.00 95.00 189 PHE A CA 1
ATOM 1494 C C . PHE A 1 189 ? -11.055 5.206 15.998 1.00 95.00 189 PHE A C 1
ATOM 1496 O O . PHE A 1 189 ? -10.184 4.441 15.581 1.00 95.00 189 PHE A O 1
ATOM 1503 N N . GLY A 1 190 ? -10.910 6.529 15.983 1.00 91.50 190 GLY A N 1
ATOM 1504 C CA . GLY A 1 190 ? -9.705 7.222 15.529 1.00 91.50 190 GLY A CA 1
ATOM 1505 C C . GLY A 1 190 ? -9.206 8.229 16.558 1.00 91.50 190 GLY A C 1
ATOM 1506 O O . GLY A 1 190 ? -9.787 8.384 17.626 1.00 91.50 190 GLY A O 1
ATOM 1507 N N . LYS A 1 191 ? -8.148 8.967 16.207 1.00 87.69 191 LYS A N 1
ATOM 1508 C CA . LYS A 1 191 ? -7.542 10.012 17.062 1.00 87.69 191 LYS A CA 1
ATOM 1509 C C . LYS A 1 191 ? -8.444 11.219 17.364 1.00 87.69 191 LYS A C 1
ATOM 1511 O O . LYS A 1 191 ? -8.068 12.079 18.152 1.00 87.69 191 LYS A O 1
ATOM 1516 N N . TRP A 1 192 ? -9.581 11.323 16.682 1.00 81.00 192 TRP A N 1
ATOM 1517 C CA . TRP A 1 192 ? -10.567 12.380 16.865 1.00 81.00 192 TRP A CA 1
ATOM 1518 C C . TRP A 1 192 ? -11.927 11.738 17.104 1.00 81.00 192 TRP A C 1
ATOM 1520 O O . TRP A 1 192 ? -12.288 10.793 16.401 1.00 81.00 192 TRP A O 1
ATOM 1530 N N . HIS A 1 193 ? -12.690 12.291 18.040 1.00 70.06 193 HIS A N 1
ATOM 1531 C CA . HIS A 1 193 ? -14.114 12.018 18.171 1.00 70.06 193 HIS A CA 1
ATOM 1532 C C . HIS A 1 193 ? -14.899 13.225 17.639 1.00 70.06 193 HIS A C 1
ATOM 1534 O O . HIS A 1 193 ? -14.506 14.378 17.828 1.00 70.06 193 HIS A O 1
ATOM 1540 N N . ASN A 1 194 ? -16.024 12.978 16.972 1.00 56.53 194 ASN A N 1
ATOM 1541 C CA . ASN A 1 194 ? -16.932 14.044 16.562 1.00 56.53 194 ASN A CA 1
ATOM 1542 C C . ASN A 1 194 ? -17.790 14.432 17.770 1.00 56.53 194 ASN A C 1
ATOM 1544 O O . ASN A 1 194 ? -18.845 13.851 17.980 1.00 56.53 194 ASN A O 1
ATOM 1548 N N . SER A 1 195 ? -17.338 15.385 18.585 1.00 53.62 195 SER A N 1
ATOM 1549 C CA . SER A 1 195 ? -18.217 16.041 19.560 1.00 53.62 195 SER A CA 1
ATOM 1550 C C . SER A 1 195 ? -18.537 17.434 19.038 1.00 53.62 195 SER A C 1
ATOM 1552 O O . SER A 1 195 ? -17.733 18.356 19.165 1.00 53.62 195 SER A O 1
ATOM 1554 N N . LYS A 1 196 ? -19.679 17.560 18.359 1.00 50.81 196 LYS A N 1
ATOM 1555 C CA . LYS A 1 196 ? -20.328 18.856 18.175 1.00 50.81 196 LYS A CA 1
ATOM 1556 C C . LYS A 1 196 ? -21.341 18.995 19.304 1.00 50.81 196 LYS A C 1
ATOM 1558 O O . LYS A 1 196 ? -22.376 18.343 19.284 1.00 50.81 196 LYS A O 1
ATOM 1563 N N . ASP A 1 197 ? -20.978 19.815 20.279 1.00 52.97 197 ASP A N 1
ATOM 1564 C CA . ASP A 1 197 ? -21.848 20.512 21.229 1.00 52.97 197 ASP A CA 1
ATOM 1565 C C . ASP A 1 197 ? -22.689 19.701 22.239 1.00 52.97 197 ASP A C 1
ATOM 1567 O O . ASP A 1 197 ? -23.108 20.283 23.234 1.00 52.97 197 ASP A O 1
ATOM 1571 N N . GLU A 1 198 ? -22.818 18.374 22.130 1.00 54.66 198 GLU A N 1
ATOM 1572 C CA . GLU A 1 198 ? -23.343 17.510 23.205 1.00 54.66 198 GLU A CA 1
ATOM 1573 C C . GLU A 1 198 ? -22.573 16.174 23.253 1.00 54.66 198 GLU A C 1
ATOM 1575 O O . GLU A 1 198 ? -22.408 15.506 22.234 1.00 54.66 198 GLU A O 1
ATOM 1580 N N . LYS A 1 199 ? -22.095 15.763 24.439 1.00 68.62 199 LYS A N 1
ATOM 1581 C CA . LYS A 1 199 ? -21.339 14.511 24.707 1.00 68.62 199 LYS A CA 1
ATOM 1582 C C . LYS A 1 199 ? -22.199 13.236 24.576 1.00 68.62 199 LYS A C 1
ATOM 1584 O O . LYS A 1 199 ? -22.059 12.292 25.344 1.00 68.62 199 LYS A O 1
ATOM 1589 N N . ILE A 1 200 ? -23.132 13.194 23.628 1.00 74.12 200 ILE A N 1
ATOM 1590 C CA . ILE A 1 200 ? -23.966 12.017 23.380 1.00 74.12 200 ILE A CA 1
ATOM 1591 C C . ILE A 1 200 ? -23.361 11.248 22.211 1.00 74.12 200 ILE A C 1
ATOM 1593 O O . ILE A 1 200 ? -23.545 11.600 21.048 1.00 74.12 200 ILE A O 1
ATOM 1597 N N . PHE A 1 201 ? -22.643 10.174 22.527 1.00 83.56 201 PHE A N 1
ATOM 1598 C CA . PHE A 1 201 ? -22.075 9.281 21.524 1.00 83.56 201 PHE A CA 1
ATOM 1599 C C . PHE A 1 201 ? -23.113 8.259 21.059 1.00 83.56 201 PHE A C 1
ATOM 1601 O O . PHE A 1 201 ? -23.676 7.520 21.867 1.00 83.56 201 PHE A O 1
ATOM 1608 N N . LYS A 1 202 ? -23.346 8.190 19.747 1.00 89.25 202 LYS A N 1
ATOM 1609 C CA . LYS A 1 202 ? -24.242 7.215 19.115 1.00 89.25 202 LYS A CA 1
ATOM 1610 C C . LYS A 1 202 ? -23.431 6.224 18.295 1.00 89.25 202 LYS A C 1
ATOM 1612 O O . LYS A 1 202 ? -22.534 6.636 17.565 1.00 89.25 202 LYS A O 1
ATOM 1617 N N . LYS A 1 203 ? -23.721 4.922 18.399 1.00 91.50 203 LYS A N 1
ATOM 1618 C CA . LYS A 1 203 ? -22.967 3.871 17.683 1.00 91.50 203 LYS A CA 1
ATOM 1619 C C . LYS A 1 203 ? -22.997 4.074 16.167 1.00 91.50 203 LYS A C 1
ATOM 1621 O O . LYS A 1 203 ? -22.025 3.759 15.487 1.00 91.50 203 LYS A O 1
ATOM 1626 N N . GLU A 1 204 ? -24.087 4.638 15.655 1.00 90.56 204 GLU A N 1
ATOM 1627 C CA . GLU A 1 204 ? -24.311 4.969 14.249 1.00 90.56 204 GLU A CA 1
ATOM 1628 C C . GLU A 1 204 ? -23.214 5.879 13.677 1.00 90.56 204 GLU A C 1
ATOM 1630 O O . GLU A 1 204 ? -22.811 5.694 12.529 1.00 90.56 204 GLU A O 1
ATOM 1635 N N . ASP A 1 205 ? -22.672 6.790 14.491 1.00 89.62 205 ASP A N 1
ATOM 1636 C CA . ASP A 1 205 ? -21.617 7.728 14.085 1.00 89.62 205 ASP A CA 1
ATOM 1637 C C . ASP A 1 205 ? -20.236 7.060 13.962 1.00 89.62 205 ASP A C 1
ATOM 1639 O O . ASP A 1 205 ? -19.311 7.632 13.382 1.00 89.62 205 ASP A O 1
ATOM 1643 N N . TYR A 1 206 ? -20.098 5.840 14.489 1.00 92.31 206 TYR A N 1
ATOM 1644 C CA . TYR A 1 206 ? -18.858 5.065 14.502 1.00 92.31 206 TYR A CA 1
ATOM 1645 C C . TYR A 1 206 ? -18.893 3.873 13.547 1.00 92.31 206 TYR A C 1
ATOM 1647 O O . TYR A 1 206 ? -17.911 3.135 13.472 1.00 92.31 206 TYR A O 1
ATOM 1655 N N . ILE A 1 207 ? -19.986 3.656 12.805 1.00 93.81 207 ILE A N 1
ATOM 1656 C CA . ILE A 1 207 ? -20.087 2.532 11.866 1.00 93.81 207 ILE A CA 1
ATOM 1657 C C . ILE A 1 207 ? -18.986 2.644 10.811 1.00 93.81 207 ILE A C 1
ATOM 1659 O O . ILE A 1 207 ? -18.877 3.639 10.099 1.00 93.81 207 ILE A O 1
ATOM 1663 N N . PHE A 1 208 ? -18.184 1.590 10.681 1.00 93.12 208 PHE A N 1
ATOM 1664 C CA . PHE A 1 208 ? -17.113 1.493 9.703 1.00 93.12 208 PHE A CA 1
ATOM 1665 C C . PHE A 1 208 ? -17.685 1.182 8.315 1.00 93.12 208 PHE A C 1
ATOM 1667 O O . PHE A 1 208 ? -18.205 0.078 8.097 1.00 93.12 208 PHE A O 1
ATOM 1674 N N . PRO A 1 209 ? -17.587 2.114 7.346 1.00 89.00 209 PRO A N 1
ATOM 1675 C CA . PRO A 1 209 ? -18.077 1.892 5.994 1.00 89.00 209 PRO A CA 1
ATOM 1676 C C . PRO A 1 209 ? -17.088 1.002 5.227 1.00 89.00 209 PRO A C 1
ATOM 1678 O O . PRO A 1 209 ? -16.269 1.472 4.441 1.00 89.00 209 PRO A O 1
ATOM 1681 N N . ALA A 1 210 ? -17.151 -0.301 5.489 1.00 89.75 210 ALA A N 1
ATOM 1682 C CA . ALA A 1 210 ? -16.321 -1.311 4.844 1.00 89.75 210 ALA A CA 1
ATOM 1683 C C . ALA A 1 210 ? -16.886 -1.708 3.471 1.00 89.75 210 ALA A C 1
ATOM 1685 O O . ALA A 1 210 ? -18.100 -1.937 3.335 1.00 89.75 210 ALA A O 1
ATOM 1686 N N . SER A 1 211 ? -15.993 -1.878 2.487 1.00 91.88 211 SER A N 1
ATOM 1687 C CA . SER A 1 211 ? -16.309 -2.560 1.226 1.00 91.88 211 SER A CA 1
ATOM 1688 C C . SER A 1 211 ? -16.798 -3.991 1.495 1.00 91.88 211 SER A C 1
ATOM 1690 O O . SER A 1 211 ? -16.629 -4.521 2.598 1.00 91.88 211 SER A O 1
ATOM 1692 N N . GLN A 1 212 ? -17.411 -4.647 0.505 1.00 93.44 212 GLN A N 1
ATOM 1693 C CA . GLN A 1 212 ? -17.835 -6.042 0.671 1.00 93.44 212 GLN A CA 1
ATOM 1694 C C . GLN A 1 212 ? -16.653 -6.945 1.064 1.00 93.44 212 GLN A C 1
ATOM 1696 O O . GLN A 1 212 ? -16.755 -7.712 2.020 1.00 93.44 212 GLN A O 1
ATOM 1701 N N . GLU A 1 213 ? -15.516 -6.787 0.388 1.00 93.12 213 GLU A N 1
ATOM 1702 C CA . GLU A 1 213 ? -14.307 -7.573 0.633 1.00 93.12 213 GLU A CA 1
ATOM 1703 C C . GLU A 1 213 ? -13.722 -7.324 2.035 1.00 93.12 213 GLU A C 1
ATOM 1705 O O . GLU A 1 213 ? -13.313 -8.257 2.730 1.00 93.12 213 GLU A O 1
ATOM 1710 N N . ASP A 1 214 ? -13.695 -6.067 2.490 1.00 93.88 214 ASP A N 1
ATOM 1711 C CA . ASP A 1 214 ? -13.251 -5.724 3.848 1.00 93.88 214 ASP A CA 1
ATOM 1712 C C . ASP A 1 214 ? -14.194 -6.296 4.902 1.00 93.88 214 ASP A C 1
ATOM 1714 O O . ASP A 1 214 ? -13.750 -6.822 5.920 1.00 93.88 214 ASP A O 1
ATOM 1718 N N . ARG A 1 215 ? -15.503 -6.252 4.647 1.00 93.81 215 ARG A N 1
ATOM 1719 C CA . ARG A 1 215 ? -16.515 -6.786 5.558 1.00 93.81 215 ARG A CA 1
ATOM 1720 C C . ARG A 1 215 ? -16.402 -8.299 5.705 1.00 93.81 215 ARG A C 1
ATOM 1722 O O . ARG A 1 215 ? -16.523 -8.804 6.816 1.00 93.81 215 ARG A O 1
ATOM 1729 N N . GLU A 1 216 ? -16.173 -9.024 4.614 1.00 94.56 216 GLU A N 1
ATOM 1730 C CA . GLU A 1 216 ? -15.952 -10.475 4.636 1.00 94.56 216 GLU A CA 1
ATOM 1731 C C . GLU A 1 216 ? -14.653 -10.845 5.359 1.00 94.56 216 GLU A C 1
ATOM 1733 O O . GLU A 1 216 ? -14.627 -11.794 6.145 1.00 94.56 216 GLU A O 1
ATOM 1738 N N . TYR A 1 217 ? -13.583 -10.073 5.152 1.00 95.88 217 TYR A N 1
ATOM 1739 C CA . TYR A 1 217 ? -12.344 -10.224 5.911 1.00 95.88 217 TYR A CA 1
ATOM 1740 C C . TYR A 1 217 ? -12.563 -9.998 7.415 1.00 95.88 217 TYR A C 1
ATOM 1742 O O . TYR A 1 217 ? -12.239 -10.879 8.210 1.00 95.88 217 TYR A O 1
ATOM 1750 N N . LEU A 1 218 ? -13.167 -8.871 7.808 1.00 95.56 218 LEU A N 1
ATOM 1751 C CA . LEU A 1 218 ? -13.419 -8.551 9.215 1.00 95.56 218 LEU A CA 1
ATOM 1752 C C . LEU A 1 218 ? -14.318 -9.606 9.863 1.00 95.56 218 LEU A C 1
ATOM 1754 O O . LEU A 1 218 ? -13.995 -10.085 10.944 1.00 95.56 218 LEU A O 1
ATOM 1758 N N . LYS A 1 219 ? -15.380 -10.058 9.180 1.00 94.38 219 LYS A N 1
ATOM 1759 C CA . LYS A 1 219 ? -16.219 -11.165 9.665 1.00 94.38 219 LYS A CA 1
ATOM 1760 C C . LYS A 1 219 ? -15.381 -12.395 9.998 1.00 94.38 219 LYS A C 1
ATOM 1762 O O . LYS A 1 219 ? -15.512 -12.905 11.102 1.00 94.38 219 LYS A O 1
ATOM 1767 N N . ARG A 1 220 ? -14.487 -12.828 9.099 1.00 94.56 220 ARG A N 1
ATOM 1768 C CA . ARG A 1 220 ? -13.597 -13.973 9.357 1.00 94.56 220 ARG A CA 1
ATOM 1769 C C . ARG A 1 220 ? -12.684 -13.726 10.552 1.00 94.56 220 ARG A C 1
ATOM 1771 O O . ARG A 1 220 ? -12.551 -14.618 11.385 1.00 94.56 220 ARG A O 1
ATOM 1778 N N . VAL A 1 221 ? -12.088 -12.539 10.662 1.00 95.06 221 VAL A N 1
ATOM 1779 C CA . VAL A 1 221 ? -11.241 -12.186 11.808 1.00 95.06 221 VAL A CA 1
ATOM 1780 C C . VAL A 1 221 ? -12.041 -12.275 13.110 1.00 95.06 221 VAL A C 1
ATOM 1782 O O . VAL A 1 221 ? -11.639 -12.983 14.022 1.00 95.06 221 VAL A O 1
ATOM 1785 N N . PHE A 1 222 ? -13.200 -11.640 13.225 1.00 93.44 222 PHE A N 1
ATOM 1786 C CA . PHE A 1 222 ? -13.910 -11.650 14.505 1.00 93.44 222 PHE A CA 1
ATOM 1787 C C . PHE A 1 222 ? -14.641 -12.972 14.808 1.00 93.44 222 PHE A C 1
ATOM 1789 O O . PHE A 1 222 ? -14.778 -13.323 15.976 1.00 93.44 222 PHE A O 1
ATOM 1796 N N . SER A 1 223 ? -15.058 -13.745 13.796 1.00 88.12 223 SER A N 1
ATOM 1797 C CA . SER A 1 223 ? -15.840 -14.979 13.992 1.00 88.12 223 SER A CA 1
ATOM 1798 C C . SER A 1 223 ? -15.018 -16.268 14.071 1.00 88.12 223 SER A C 1
ATOM 1800 O O . SER A 1 223 ? -15.555 -17.311 14.433 1.00 88.12 223 SER A O 1
ATOM 1802 N N . SER A 1 224 ? -13.749 -16.249 13.664 1.00 78.81 224 SER A N 1
ATOM 1803 C CA . SER A 1 224 ? -12.888 -17.438 13.632 1.00 78.81 224 SER A CA 1
ATOM 1804 C C . SER A 1 224 ? -11.525 -17.145 14.254 1.00 78.81 224 SER A C 1
ATOM 1806 O O . SER A 1 224 ? -11.237 -16.005 14.612 1.00 78.81 224 SER A O 1
ATOM 1808 N N . SER A 1 225 ? -10.651 -18.147 14.360 1.00 79.25 225 SER A N 1
ATOM 1809 C CA . SER A 1 225 ? -9.247 -17.963 14.758 1.00 79.25 225 SER A CA 1
ATOM 1810 C C . SER A 1 225 ? -8.371 -17.353 13.648 1.00 79.25 225 SER A C 1
ATOM 1812 O O . SER A 1 225 ? -7.148 -17.398 13.740 1.00 79.25 225 SER A O 1
ATOM 1814 N N . TYR A 1 226 ? -8.969 -16.796 12.588 1.00 87.19 226 TYR A N 1
ATOM 1815 C CA . TYR A 1 226 ? -8.265 -16.219 11.442 1.00 87.19 226 TYR A CA 1
ATOM 1816 C C . TYR A 1 226 ? -7.473 -14.962 11.831 1.00 87.19 226 TYR A C 1
ATOM 1818 O O . TYR A 1 226 ? -8.046 -13.940 12.207 1.00 87.19 226 TYR 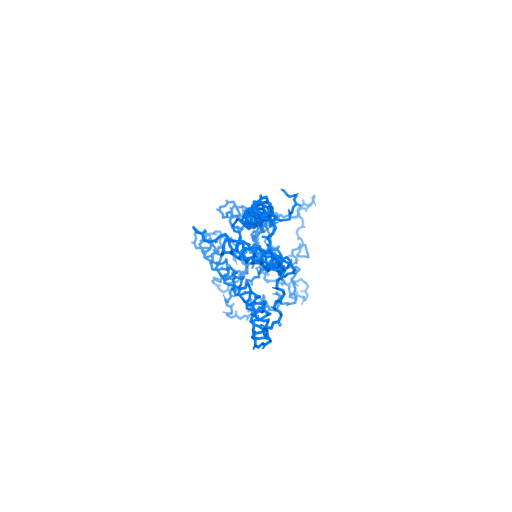A O 1
ATOM 1826 N N . SER A 1 227 ? -6.147 -15.036 11.767 1.00 86.12 227 SER A N 1
ATOM 1827 C CA . SER A 1 227 ? -5.222 -13.977 12.199 1.00 86.12 227 SER A CA 1
ATOM 1828 C C . SER A 1 227 ? -4.352 -13.427 11.067 1.00 86.12 227 SER A C 1
ATOM 1830 O O . SER A 1 227 ? -3.403 -12.691 11.327 1.00 86.12 227 SER A O 1
ATOM 1832 N N . GLU A 1 228 ? -4.648 -13.774 9.812 1.00 92.88 228 GLU A N 1
ATOM 1833 C CA . GLU A 1 228 ? -3.876 -13.262 8.682 1.00 92.88 228 GLU A CA 1
ATOM 1834 C C . GLU A 1 228 ? -4.072 -11.756 8.523 1.00 92.88 228 GLU A C 1
ATOM 1836 O O . GLU A 1 228 ? -5.184 -11.243 8.614 1.00 92.88 228 GLU A O 1
ATOM 1841 N N . ILE A 1 229 ? -2.977 -11.059 8.235 1.00 95.38 229 ILE A N 1
ATOM 1842 C CA . ILE A 1 229 ? -2.965 -9.617 8.013 1.00 95.38 229 ILE A CA 1
ATOM 1843 C C . ILE A 1 229 ? -3.433 -9.317 6.586 1.00 95.38 229 ILE A C 1
ATOM 1845 O O . ILE A 1 229 ? -2.813 -9.766 5.613 1.00 95.38 229 ILE A O 1
ATOM 1849 N N . LYS A 1 230 ? -4.468 -8.484 6.446 1.00 95.25 230 LYS A N 1
ATOM 1850 C CA . LYS A 1 230 ? -4.869 -7.931 5.145 1.00 95.25 230 LYS A CA 1
ATOM 1851 C C . LYS A 1 230 ? -4.079 -6.663 4.835 1.00 95.25 230 LYS A C 1
ATOM 1853 O O . LYS A 1 230 ? -4.010 -5.745 5.647 1.00 95.25 230 LYS A O 1
ATOM 1858 N N . PHE A 1 231 ? -3.512 -6.614 3.634 1.00 94.38 231 PHE A N 1
ATOM 1859 C CA . PHE A 1 231 ? -2.780 -5.470 3.099 1.00 94.38 231 PHE A CA 1
ATOM 1860 C C . PHE A 1 231 ? -3.371 -5.076 1.748 1.00 94.38 231 PHE A C 1
ATOM 1862 O O . PHE A 1 231 ? -3.524 -5.935 0.878 1.00 94.38 231 PHE A O 1
ATOM 1869 N N . SER A 1 232 ? -3.655 -3.791 1.568 1.00 90.88 232 SER A N 1
ATOM 1870 C CA . SER A 1 232 ? -4.042 -3.203 0.289 1.00 90.88 232 SER A CA 1
ATOM 1871 C C . SER A 1 232 ? -3.063 -2.089 -0.091 1.00 90.88 232 SER A C 1
ATOM 1873 O O . SER A 1 232 ? -2.505 -1.385 0.757 1.00 90.88 232 SER A O 1
ATOM 1875 N N . ALA A 1 233 ? -2.835 -1.934 -1.393 1.00 86.88 233 ALA A N 1
ATOM 1876 C CA . ALA A 1 233 ? -2.023 -0.862 -1.947 1.00 86.88 233 ALA A CA 1
ATOM 1877 C C . ALA A 1 233 ? -2.709 -0.315 -3.199 1.00 86.88 233 ALA A C 1
ATOM 1879 O O . ALA A 1 233 ? -2.746 -0.989 -4.224 1.00 86.88 233 ALA A O 1
ATOM 1880 N N . HIS A 1 234 ? -3.225 0.911 -3.131 1.00 78.38 234 HIS A N 1
ATOM 1881 C CA . HIS A 1 234 ? -3.922 1.544 -4.252 1.00 78.38 234 HIS A CA 1
ATOM 1882 C C . HIS A 1 234 ? -3.691 3.062 -4.261 1.00 78.38 234 HIS A C 1
ATOM 1884 O O . HIS A 1 234 ? -3.796 3.686 -3.212 1.00 78.38 234 HIS A O 1
ATOM 1890 N N . ASP A 1 235 ? -3.327 3.655 -5.406 1.00 73.44 235 ASP A N 1
ATOM 1891 C CA . ASP A 1 235 ? -3.128 5.115 -5.596 1.00 73.44 235 ASP A CA 1
ATOM 1892 C C . ASP A 1 235 ? -2.320 5.785 -4.460 1.00 73.44 235 ASP A C 1
ATOM 1894 O O . ASP A 1 235 ? -2.766 6.698 -3.763 1.00 73.44 235 ASP A O 1
ATOM 1898 N N . GLY A 1 236 ? -1.134 5.238 -4.168 1.00 71.56 236 GLY A N 1
ATOM 1899 C CA . GLY A 1 236 ? -0.270 5.730 -3.078 1.00 71.56 236 GLY A CA 1
ATOM 1900 C C . GLY A 1 236 ? -0.820 5.591 -1.643 1.00 71.56 236 GLY A C 1
ATOM 1901 O O . GLY A 1 236 ? -0.122 5.964 -0.696 1.00 71.56 236 GLY A O 1
ATOM 1902 N N . LYS A 1 237 ? -2.021 5.031 -1.465 1.00 83.94 237 LYS A N 1
ATOM 1903 C CA . LYS A 1 237 ? -2.622 4.674 -0.178 1.00 83.94 237 LYS A CA 1
ATOM 1904 C C . LYS A 1 237 ? -2.312 3.214 0.135 1.00 83.94 237 LYS A C 1
ATOM 1906 O O . LYS A 1 237 ? -2.634 2.316 -0.643 1.00 83.94 237 LYS A O 1
ATOM 1911 N N . TYR A 1 238 ? -1.660 2.990 1.264 1.00 89.44 238 TYR A N 1
ATOM 1912 C CA . TYR A 1 238 ? -1.449 1.662 1.823 1.00 89.44 238 TYR A CA 1
ATOM 1913 C C . TYR A 1 238 ? -2.366 1.504 3.020 1.00 89.44 238 TYR A C 1
ATOM 1915 O O . TYR A 1 238 ? -2.398 2.388 3.876 1.00 89.44 238 TYR A O 1
ATOM 1923 N N . GLU A 1 239 ? -3.092 0.397 3.079 1.00 93.00 239 GLU A N 1
ATOM 1924 C CA . GLU A 1 239 ? -3.970 0.078 4.200 1.00 93.00 239 GLU A CA 1
ATOM 1925 C C . GLU A 1 239 ? -3.581 -1.293 4.740 1.00 93.00 239 GLU A C 1
ATOM 1927 O O . GLU A 1 239 ? -3.349 -2.242 3.987 1.00 93.00 239 GLU A O 1
ATOM 1932 N N . LEU A 1 240 ? -3.469 -1.384 6.059 1.00 95.56 240 LEU A N 1
ATOM 1933 C CA . LEU A 1 240 ? -3.105 -2.600 6.761 1.00 95.56 240 LEU A CA 1
ATOM 1934 C C . LEU A 1 240 ? -4.144 -2.859 7.845 1.00 95.56 240 LEU A C 1
ATOM 1936 O O . LEU A 1 240 ? -4.361 -2.023 8.718 1.00 95.56 240 LEU A O 1
ATOM 1940 N N . TYR A 1 241 ? -4.764 -4.030 7.793 1.00 96.69 241 TYR A N 1
ATOM 1941 C CA . TYR A 1 241 ? -5.619 -4.534 8.854 1.00 96.69 241 TYR A CA 1
ATOM 1942 C C . TYR A 1 241 ? -4.813 -5.523 9.685 1.00 96.69 241 TYR A C 1
ATOM 1944 O O . TYR A 1 241 ? -4.573 -6.650 9.251 1.00 96.69 241 TYR A O 1
ATOM 1952 N N . PHE A 1 242 ? -4.409 -5.101 10.874 1.00 96.50 242 PHE A N 1
ATOM 1953 C CA . PHE A 1 242 ? -3.576 -5.878 11.777 1.00 96.50 242 PHE A CA 1
ATOM 1954 C C . PHE A 1 242 ? -4.422 -6.416 12.947 1.00 96.50 242 PHE A C 1
ATOM 1956 O O . PHE A 1 242 ? -4.755 -5.653 13.860 1.00 96.50 242 PHE A O 1
ATOM 1963 N N . PRO A 1 243 ? -4.853 -7.692 12.907 1.00 96.44 243 PRO A N 1
ATOM 1964 C CA . PRO A 1 243 ? -5.686 -8.273 13.953 1.00 96.44 243 PRO A CA 1
ATOM 1965 C C . PRO A 1 243 ? -4.873 -8.542 15.224 1.00 96.44 243 PRO A C 1
ATOM 1967 O O . PRO A 1 243 ? -3.806 -9.148 15.172 1.00 96.44 243 PRO A O 1
ATOM 1970 N N . ILE A 1 244 ? -5.411 -8.143 16.375 1.00 94.19 244 ILE A N 1
ATOM 1971 C CA . ILE A 1 244 ? -4.830 -8.390 17.698 1.00 94.19 244 ILE A CA 1
ATOM 1972 C C . ILE A 1 244 ? -5.833 -9.180 18.527 1.00 94.19 244 ILE A C 1
ATOM 1974 O O . ILE A 1 244 ? -7.023 -8.858 18.553 1.00 94.19 244 ILE A O 1
ATOM 1978 N N . ARG A 1 245 ? -5.348 -10.222 19.206 1.00 92.06 245 ARG A N 1
ATOM 1979 C CA . ARG A 1 245 ? -6.157 -11.076 20.076 1.00 92.06 245 ARG A CA 1
ATOM 1980 C C . ARG A 1 245 ? -5.487 -11.251 21.420 1.00 92.06 245 ARG A C 1
ATOM 1982 O O . ARG A 1 245 ? -4.363 -11.735 21.484 1.00 92.06 245 ARG A O 1
ATOM 1989 N N . GLU A 1 246 ? -6.218 -10.953 22.480 1.00 89.44 246 GLU A N 1
ATOM 1990 C CA . GLU A 1 246 ? -5.814 -11.243 23.851 1.00 89.44 246 GLU A CA 1
ATOM 1991 C C . GLU A 1 246 ? -7.051 -11.611 24.669 1.00 89.44 246 GLU A C 1
ATOM 1993 O O . GLU A 1 246 ? -8.113 -11.009 24.516 1.00 89.44 246 GLU A O 1
ATOM 1998 N N . HIS A 1 247 ? -6.923 -12.607 25.547 1.00 85.69 247 HIS A N 1
ATOM 1999 C CA . HIS A 1 247 ? -7.966 -12.986 26.513 1.00 85.69 247 HIS A CA 1
ATOM 2000 C C . HIS A 1 247 ? -9.365 -13.219 25.895 1.00 85.69 247 HIS A C 1
ATOM 2002 O O . HIS A 1 247 ? -10.383 -12.900 26.502 1.00 85.69 247 HIS A O 1
ATOM 2008 N N . GLY A 1 248 ? -9.425 -13.757 24.670 1.00 85.06 248 GLY A N 1
ATOM 2009 C CA . GLY A 1 248 ? -10.682 -14.028 23.957 1.00 85.06 248 GLY A CA 1
ATOM 2010 C C . GLY A 1 248 ? -11.348 -12.802 23.321 1.00 85.06 248 GLY A C 1
ATOM 2011 O O . GLY A 1 248 ? -12.357 -12.958 22.638 1.00 85.06 248 GLY A O 1
ATOM 2012 N N . ARG A 1 249 ? -10.778 -11.602 23.487 1.00 90.88 249 ARG A N 1
ATOM 2013 C CA . ARG A 1 249 ? -11.197 -10.379 22.792 1.00 90.88 249 ARG A CA 1
ATOM 2014 C C . ARG A 1 249 ? -10.347 -10.167 21.545 1.00 90.88 249 ARG A C 1
ATOM 2016 O O . ARG A 1 249 ? -9.200 -10.611 21.465 1.00 90.88 249 ARG A O 1
ATOM 2023 N N . VAL A 1 250 ? -10.933 -9.504 20.556 1.00 94.25 250 VAL A N 1
ATOM 2024 C CA . VAL A 1 250 ? -10.315 -9.262 19.253 1.00 94.25 250 VAL A CA 1
ATOM 2025 C C . VAL A 1 250 ? -10.533 -7.807 18.890 1.00 94.25 250 VAL A C 1
ATOM 2027 O O . VAL A 1 250 ? -11.644 -7.303 19.028 1.00 94.25 250 VAL A O 1
ATOM 2030 N N . ILE A 1 251 ? -9.489 -7.162 18.388 1.00 95.94 251 ILE A N 1
ATOM 2031 C CA . ILE A 1 251 ? -9.577 -5.878 17.692 1.00 95.94 251 ILE A CA 1
ATOM 2032 C C . ILE A 1 251 ? -8.783 -5.960 16.398 1.00 95.94 251 ILE A C 1
ATOM 2034 O O . ILE A 1 251 ? -7.932 -6.834 16.227 1.00 95.94 251 ILE A O 1
ATOM 2038 N N . VAL A 1 252 ? -9.025 -5.025 15.489 1.00 97.25 252 VAL A N 1
ATOM 2039 C CA . VAL A 1 252 ? -8.191 -4.853 14.300 1.00 97.25 252 VAL A CA 1
ATOM 2040 C C . VAL A 1 252 ? -7.641 -3.438 14.295 1.00 97.25 252 VAL A C 1
ATOM 2042 O O . VAL A 1 252 ? -8.405 -2.478 14.217 1.00 97.25 252 VAL A O 1
ATOM 2045 N N . LEU A 1 253 ? -6.317 -3.297 14.357 1.00 96.25 253 LEU A N 1
ATOM 2046 C CA . LEU A 1 253 ? -5.680 -2.016 14.078 1.00 96.25 253 LEU A CA 1
ATOM 2047 C C . LEU A 1 253 ? -5.734 -1.778 12.574 1.00 96.25 253 LEU A C 1
ATOM 2049 O O . LEU A 1 253 ? -5.153 -2.524 11.787 1.00 96.25 253 LEU A O 1
ATOM 2053 N N . TYR A 1 254 ? -6.458 -0.741 12.184 1.00 96.00 254 TYR A N 1
ATOM 2054 C CA . TYR A 1 254 ? -6.532 -0.270 10.820 1.00 96.00 254 TYR A CA 1
ATOM 2055 C C . TYR A 1 254 ? -5.539 0.874 10.632 1.00 96.00 254 TYR A C 1
ATOM 2057 O O . TYR A 1 254 ? -5.741 1.990 11.116 1.00 96.00 254 TYR A O 1
ATOM 2065 N N . LEU A 1 255 ? -4.438 0.570 9.959 1.00 94.44 255 LEU A N 1
ATOM 2066 C CA . LEU A 1 255 ? -3.294 1.455 9.797 1.00 94.44 255 LEU A CA 1
ATOM 2067 C C . LEU A 1 255 ? -3.242 1.923 8.350 1.00 94.44 255 LEU A C 1
ATOM 2069 O O . LEU A 1 255 ? -3.283 1.098 7.435 1.00 94.44 255 LEU A O 1
ATOM 2073 N N . THR A 1 256 ? -3.122 3.231 8.124 1.00 91.50 256 THR A N 1
ATOM 2074 C CA . THR A 1 256 ? -2.942 3.749 6.764 1.00 91.50 256 THR A CA 1
ATOM 2075 C C . THR A 1 256 ? -1.689 4.597 6.630 1.00 91.50 256 THR A C 1
ATOM 2077 O O . THR A 1 256 ? -1.389 5.436 7.477 1.00 91.50 256 THR A O 1
ATOM 2080 N N . ASP A 1 257 ? -0.967 4.375 5.533 1.00 87.25 257 ASP A N 1
ATOM 2081 C CA . ASP A 1 257 ? 0.136 5.217 5.075 1.00 87.25 257 ASP A CA 1
ATOM 2082 C C . ASP A 1 257 ? -0.285 5.841 3.745 1.00 87.25 257 ASP A C 1
ATOM 2084 O O . ASP A 1 257 ? -0.448 5.147 2.736 1.00 87.25 257 ASP A O 1
ATOM 2088 N N . ARG A 1 258 ? -0.509 7.158 3.748 1.00 77.06 258 ARG A N 1
ATOM 2089 C CA . ARG A 1 258 ? -0.823 7.908 2.533 1.00 77.06 258 ARG A CA 1
ATOM 2090 C C . ARG A 1 258 ? 0.411 8.672 2.101 1.00 77.06 258 ARG A C 1
ATOM 2092 O O . ARG A 1 258 ? 0.736 9.719 2.657 1.00 77.06 258 ARG A O 1
ATOM 2099 N N . GLN A 1 259 ? 1.048 8.186 1.047 1.00 68.25 259 GLN A N 1
ATOM 2100 C CA . GLN A 1 259 ? 2.159 8.891 0.432 1.00 68.25 259 GLN A CA 1
ATOM 2101 C C . GLN A 1 259 ? 1.602 9.786 -0.673 1.00 68.25 259 GLN A C 1
ATOM 2103 O O . GLN A 1 259 ? 0.909 9.310 -1.574 1.00 68.25 259 GLN A O 1
ATOM 2108 N N . ARG A 1 260 ? 1.880 11.096 -0.610 1.00 56.66 260 ARG A N 1
ATOM 2109 C CA . ARG A 1 260 ? 1.648 11.984 -1.757 1.00 56.66 260 ARG A CA 1
ATOM 2110 C C . ARG A 1 260 ? 2.621 11.564 -2.853 1.00 56.66 260 ARG A C 1
ATOM 2112 O O . ARG A 1 260 ? 3.795 11.916 -2.815 1.00 56.66 260 ARG A O 1
ATOM 2119 N N . TYR A 1 261 ? 2.144 10.746 -3.783 1.00 53.03 261 TYR A N 1
ATOM 2120 C CA . TYR A 1 261 ? 2.895 10.418 -4.983 1.00 53.03 261 TYR A CA 1
ATOM 2121 C C . TYR A 1 261 ? 2.888 11.621 -5.929 1.00 53.03 261 TYR A C 1
ATOM 2123 O O . TYR A 1 261 ? 1.906 12.365 -5.962 1.00 53.03 261 TYR A O 1
ATOM 2131 N N . GLY A 1 262 ? 3.997 11.819 -6.647 1.00 50.47 262 GLY A N 1
ATOM 2132 C CA . GLY A 1 262 ? 4.302 12.989 -7.470 1.00 50.47 262 GLY A CA 1
ATOM 2133 C C . GLY A 1 262 ? 3.330 13.229 -8.625 1.00 50.47 262 GLY A C 1
ATOM 2134 O O . GLY A 1 262 ? 3.695 13.089 -9.788 1.00 50.47 262 GLY A O 1
ATOM 2135 N N . LYS A 1 263 ? 2.111 13.666 -8.312 1.00 40.09 263 LYS A N 1
ATOM 2136 C CA . LYS A 1 263 ? 1.297 14.466 -9.221 1.00 40.09 263 LYS A CA 1
ATOM 2137 C C . LYS A 1 263 ? 1.942 15.850 -9.261 1.00 40.09 263 LYS A C 1
ATOM 2139 O O . LYS A 1 263 ? 2.191 16.447 -8.214 1.00 40.09 263 LYS A O 1
ATOM 2144 N N . LEU A 1 264 ? 2.283 16.313 -10.462 1.00 33.84 264 LEU A N 1
ATOM 2145 C CA . LEU A 1 264 ? 2.839 17.647 -10.695 1.00 33.84 264 LEU A CA 1
ATOM 2146 C C . LEU A 1 264 ? 1.977 18.692 -9.959 1.00 33.84 264 LEU A C 1
ATOM 2148 O O . LEU A 1 264 ? 0.792 18.811 -10.260 1.00 33.84 264 LEU A O 1
ATOM 2152 N N . GLY A 1 265 ? 2.568 19.413 -8.997 1.00 35.00 265 GLY A N 1
ATOM 2153 C CA . GLY A 1 265 ? 1.912 20.519 -8.283 1.00 35.00 265 GLY A CA 1
ATOM 2154 C C . GLY A 1 265 ? 1.512 20.295 -6.815 1.00 35.00 265 GLY A C 1
ATOM 2155 O O . GLY A 1 265 ? 0.600 20.981 -6.359 1.00 35.00 265 GLY A O 1
ATOM 2156 N N . SER A 1 266 ? 2.159 19.391 -6.063 1.00 33.56 266 SER A N 1
ATOM 2157 C CA . SER A 1 266 ? 2.147 19.453 -4.583 1.00 33.56 266 SER A CA 1
ATOM 2158 C C . SER A 1 266 ? 3.396 20.118 -4.030 1.00 33.56 266 SER A C 1
ATOM 2160 O O . SER A 1 266 ? 4.456 20.019 -4.682 1.00 33.56 266 SER A O 1
#

Secondary structure (DSSP, 8-state):
--HHHHHHHHHHHHHHHHHHHHHHHHHHHHHHHTT--TTTTTHHHHHHHHHHHHHHHHHHHHHHHHHHHHHHHHH-S-----------SSHHHHHHHHHHHHHHHHHHHHHHHHHHHHHHHHHHHHHHHHHHHH-HHHHHHHHS--SSHHHHHHHHHHHHHHHHH-TT-SEEEEEEEEEETTEEEEEEE-S----SSS----GGGGB----HHHHHHHHHHHHSS--PPEEEEETTEEEEEEEEEETTEEEEEEEEEE-----TT-

Organism: NCBI:txid652676

Radius of gyration: 30.58 Å; chains: 1; bounding box: 71×38×88 Å

pLDDT: mean 82.51, std 15.07, range [33.56, 97.25]

Foldseek 3Di:
DDLVVLLVVLVVLLVVLVLVVVVLVLLVCLCVVVVFCFPVPCPVVVSVVSVVVSVVSNVVSVVSNVVSVVVVVVVDPDDDDDDDDDDDDCVVVVVVVSVVVSVVSSVVSVVRSVVVQVVVVVVVLVLVVVLCVVPVVLVVLLLPDDPDLVSLVSVLVSQLVSCVVRVQFVWKKKWFWDDDVNDTFIFIHTNDDPDDPDSDDDSVSGTDPDDPVRVVVVCCLLVHVDQDWDWDDDPQKIWIFGWDDDPSTIMTIITIGRDPRDDDDD